Protein AF-A0A7X5VQR6-F1 (afdb_monomer)

Structure (mmCIF, N/CA/C/O backbone):
data_AF-A0A7X5VQR6-F1
#
_entry.id   AF-A0A7X5VQR6-F1
#
loop_
_atom_site.group_PDB
_atom_site.id
_atom_site.type_symbol
_atom_site.label_atom_id
_atom_site.label_alt_id
_atom_site.label_comp_id
_atom_site.label_asym_id
_atom_site.label_entity_id
_atom_site.label_seq_id
_atom_site.pdbx_PDB_ins_code
_atom_site.Cartn_x
_atom_site.Cartn_y
_atom_site.Cartn_z
_atom_site.occupancy
_atom_site.B_iso_or_equiv
_atom_site.auth_seq_id
_atom_site.auth_comp_id
_atom_site.auth_asym_id
_atom_site.auth_atom_id
_atom_site.pdbx_PDB_model_num
ATOM 1 N N . MET A 1 1 ? -54.496 -10.016 87.613 1.00 40.66 1 MET A N 1
ATOM 2 C CA . MET A 1 1 ? -53.591 -10.652 88.595 1.00 40.66 1 MET A CA 1
ATOM 3 C C . MET A 1 1 ? -52.260 -9.925 88.563 1.00 40.66 1 MET A C 1
ATOM 5 O O . MET A 1 1 ? -51.774 -9.583 87.497 1.00 40.66 1 MET A O 1
ATOM 9 N N . THR A 1 2 ? -51.786 -9.589 89.751 1.00 44.03 2 THR A N 1
ATOM 10 C CA . THR A 1 2 ? -50.712 -8.667 90.127 1.00 44.03 2 THR A CA 1
ATOM 11 C C . THR A 1 2 ? -49.336 -9.335 90.202 1.00 44.03 2 THR A C 1
ATOM 13 O O . THR A 1 2 ? -49.269 -10.513 90.545 1.00 44.03 2 THR A O 1
ATOM 16 N N . ARG A 1 3 ? -48.266 -8.545 89.976 1.00 37.41 3 ARG A N 1
ATOM 17 C CA . ARG A 1 3 ? -47.018 -8.400 90.787 1.00 37.41 3 ARG A CA 1
ATOM 18 C C . ARG A 1 3 ? -45.895 -7.751 89.942 1.00 37.41 3 ARG A C 1
ATOM 20 O O . ARG A 1 3 ? -45.501 -8.314 88.934 1.00 37.41 3 ARG A O 1
ATOM 27 N N . THR A 1 4 ? -45.568 -6.464 90.146 1.00 51.53 4 THR A N 1
ATOM 28 C CA . THR A 1 4 ? -44.492 -5.887 91.014 1.00 51.53 4 THR A CA 1
ATOM 29 C C . THR A 1 4 ? -43.074 -6.327 90.611 1.00 51.53 4 THR A C 1
ATOM 31 O O . THR A 1 4 ? -42.750 -7.495 90.772 1.00 51.53 4 THR A O 1
ATOM 34 N N . ASN A 1 5 ? -42.260 -5.481 89.960 1.00 51.94 5 ASN A N 1
ATOM 35 C CA . ASN A 1 5 ? -41.484 -4.332 90.490 1.00 51.94 5 ASN A CA 1
ATOM 36 C C . ASN A 1 5 ? -40.375 -4.747 91.467 1.00 51.94 5 ASN A C 1
ATOM 38 O O . ASN A 1 5 ? -40.752 -5.061 92.579 1.00 51.94 5 ASN A O 1
ATOM 42 N N . TRP A 1 6 ? -39.090 -4.671 91.075 1.00 44.94 6 TRP A N 1
ATOM 43 C CA . TRP A 1 6 ? -37.885 -4.372 91.893 1.00 44.94 6 TRP A CA 1
ATOM 44 C C . TRP A 1 6 ? -36.726 -4.076 90.904 1.00 44.94 6 TRP A C 1
ATOM 46 O O . TRP A 1 6 ? -36.347 -4.943 90.130 1.00 44.94 6 TRP A O 1
ATOM 56 N N . MET A 1 7 ? -36.364 -2.813 90.655 1.00 40.22 7 MET A N 1
ATOM 57 C CA . MET A 1 7 ? -35.379 -1.972 91.362 1.00 40.22 7 MET A CA 1
ATOM 58 C C . MET A 1 7 ? -33.907 -2.126 90.910 1.00 40.22 7 MET A C 1
ATOM 60 O O . MET A 1 7 ? -33.307 -3.180 91.062 1.00 40.22 7 MET A O 1
ATOM 64 N N . ARG A 1 8 ? -33.339 -0.954 90.567 1.00 45.00 8 ARG A N 1
ATOM 65 C CA . ARG A 1 8 ? -31.970 -0.453 90.831 1.00 45.00 8 ARG A CA 1
ATOM 66 C C . ARG A 1 8 ? -30.826 -0.693 89.828 1.00 45.00 8 ARG A C 1
ATOM 68 O O . ARG A 1 8 ? -30.176 -1.726 89.807 1.00 45.00 8 ARG A O 1
ATOM 75 N N . THR A 1 9 ? -30.562 0.390 89.085 1.00 54.41 9 THR A N 1
ATOM 76 C CA . THR A 1 9 ? -29.286 1.134 88.972 1.00 54.41 9 THR A CA 1
ATOM 77 C C . THR A 1 9 ? -27.975 0.397 89.239 1.00 54.41 9 THR A C 1
ATOM 79 O O . THR A 1 9 ? -27.714 0.046 90.381 1.00 54.41 9 THR A O 1
ATOM 82 N N . LEU A 1 10 ? -27.065 0.440 88.256 1.00 44.75 10 LEU A N 1
ATOM 83 C CA . LEU A 1 10 ? -25.672 0.851 88.471 1.00 44.75 10 LEU A CA 1
ATOM 84 C C . LEU A 1 10 ? -25.096 1.532 87.216 1.00 44.75 10 LEU A C 1
ATOM 86 O O . LEU A 1 10 ? -25.183 1.016 86.105 1.00 44.75 10 LEU A O 1
ATOM 90 N N . LEU A 1 11 ? -24.517 2.714 87.446 1.00 46.94 11 LEU A N 1
ATOM 91 C CA . LEU A 1 11 ? -23.591 3.413 86.560 1.00 46.94 11 LEU A CA 1
ATOM 92 C C . LEU A 1 11 ? -22.400 2.506 86.223 1.00 46.94 11 LEU A C 1
ATOM 94 O O . LEU A 1 11 ? -21.802 1.915 87.119 1.00 46.94 11 LEU A O 1
ATOM 98 N N . GLY A 1 12 ? -21.990 2.515 84.958 1.00 35.94 12 GLY A N 1
ATOM 99 C CA . GLY A 1 12 ? -20.705 1.993 84.510 1.00 35.94 12 GLY A CA 1
ATOM 100 C C . GLY A 1 12 ? -20.161 2.873 83.396 1.00 35.94 12 GLY A C 1
ATOM 101 O O . GLY A 1 12 ? -20.442 2.643 82.225 1.00 35.94 12 GLY A O 1
ATOM 102 N N . ALA A 1 13 ? -19.414 3.908 83.773 1.00 46.44 13 ALA A N 1
ATOM 103 C CA . ALA A 1 13 ? -18.545 4.629 82.859 1.00 46.44 13 ALA A CA 1
ATOM 104 C C . ALA A 1 13 ? -17.412 3.689 82.427 1.00 46.44 13 ALA A C 1
ATOM 106 O O . ALA A 1 13 ? -16.648 3.217 83.266 1.00 46.44 13 ALA A O 1
ATOM 107 N N . ALA A 1 14 ? -17.290 3.439 81.127 1.00 41.44 14 ALA A N 1
ATOM 108 C CA . ALA A 1 14 ? -16.096 2.854 80.540 1.00 41.44 14 ALA A CA 1
ATOM 109 C C . ALA A 1 14 ? -15.727 3.669 79.303 1.00 41.44 14 ALA A C 1
ATOM 111 O O .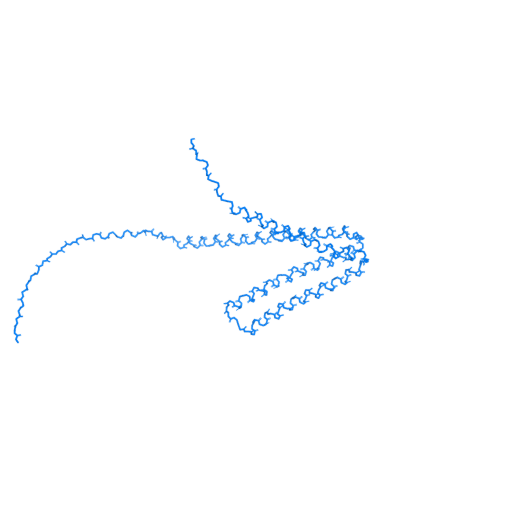 ALA A 1 14 ? -16.314 3.536 78.231 1.00 41.44 14 ALA A O 1
ATOM 112 N N . CYS A 1 15 ? -14.750 4.552 79.499 1.00 41.72 15 CYS A N 1
ATOM 113 C CA . CYS A 1 15 ? -13.954 5.137 78.440 1.00 41.72 15 CYS A CA 1
ATOM 114 C C . CYS A 1 15 ? -13.364 4.012 77.582 1.00 41.72 15 CYS A C 1
ATOM 116 O O . CYS A 1 15 ? -12.466 3.301 78.027 1.00 41.72 15 CYS A O 1
ATOM 118 N N . ALA A 1 16 ? -13.829 3.884 76.345 1.00 43.09 16 ALA A N 1
ATOM 119 C CA . ALA A 1 16 ? -13.087 3.210 75.293 1.00 43.09 16 ALA A CA 1
ATOM 120 C C . ALA A 1 16 ? -12.713 4.276 74.263 1.00 43.09 16 ALA A C 1
ATOM 122 O O . ALA A 1 16 ? -13.508 4.652 73.404 1.00 43.09 16 ALA A O 1
ATOM 123 N N . LEU A 1 17 ? -11.498 4.805 74.416 1.00 46.69 17 LEU A N 1
ATOM 124 C CA . LEU A 1 17 ? -10.802 5.594 73.408 1.00 46.69 17 LEU A CA 1
ATOM 125 C C . LEU A 1 17 ? -10.620 4.717 72.163 1.00 46.69 17 LEU A C 1
ATOM 127 O O . LEU A 1 17 ? -9.635 3.996 72.026 1.00 46.69 17 LEU A O 1
ATOM 131 N N . GLY A 1 18 ? -11.603 4.760 71.269 1.00 42.25 18 GLY A N 1
ATOM 132 C CA . GLY A 1 18 ? -11.469 4.255 69.915 1.00 42.25 18 GLY A CA 1
ATOM 133 C C . GLY A 1 18 ? -10.540 5.176 69.138 1.00 42.25 18 GLY A C 1
ATOM 134 O O . GLY A 1 18 ? -10.975 6.199 68.612 1.00 42.25 18 GLY A O 1
ATOM 135 N N . LEU A 1 19 ? -9.260 4.805 69.063 1.00 54.59 19 LEU A N 1
ATOM 136 C CA . LEU A 1 19 ? -8.391 5.249 67.983 1.00 54.59 19 LEU A CA 1
ATOM 137 C C . LEU A 1 19 ? -9.078 4.916 66.652 1.00 54.59 19 LEU A C 1
ATOM 139 O O . LEU A 1 19 ? -9.103 3.763 66.232 1.00 54.59 19 LEU A O 1
ATOM 143 N N . SER A 1 20 ? -9.571 5.933 65.957 1.00 45.16 20 SER A N 1
ATOM 144 C CA . SER A 1 20 ? -9.552 5.925 64.498 1.00 45.16 20 SER A CA 1
ATOM 145 C C . SER A 1 20 ? -8.542 6.978 64.066 1.00 45.16 20 SER A C 1
ATOM 147 O O . SER A 1 20 ? -8.868 8.117 63.751 1.00 45.16 20 SER A O 1
ATOM 149 N N . LEU A 1 21 ? -7.263 6.590 64.093 1.00 48.50 21 LEU A N 1
ATOM 150 C CA . LEU A 1 21 ? -6.286 7.204 63.204 1.00 48.50 21 LEU A CA 1
ATOM 151 C C . LEU A 1 21 ? -6.747 6.846 61.786 1.00 48.50 21 LEU A C 1
ATOM 153 O O . LEU A 1 21 ? -6.391 5.803 61.242 1.00 48.50 21 LEU A O 1
ATOM 157 N N . THR A 1 22 ? -7.604 7.676 61.199 1.00 57.97 22 THR A N 1
ATOM 158 C CA . THR A 1 22 ? -7.739 7.703 59.749 1.00 57.97 22 THR A CA 1
ATOM 159 C C . THR A 1 22 ? -6.357 8.051 59.210 1.00 57.97 22 THR A C 1
ATOM 161 O O . THR A 1 22 ? -5.835 9.109 59.582 1.00 57.97 22 THR A O 1
ATOM 164 N N . PRO A 1 23 ? -5.723 7.216 58.367 1.00 49.22 23 PRO A N 1
ATOM 165 C CA . PRO A 1 23 ? -4.605 7.717 57.597 1.00 49.22 23 PRO A CA 1
ATOM 166 C C . PRO A 1 23 ? -5.148 8.916 56.823 1.00 49.22 23 PRO A C 1
ATOM 168 O O . PRO A 1 23 ? -6.180 8.815 56.156 1.00 49.22 23 PRO A O 1
ATOM 171 N N . ALA A 1 24 ? -4.492 10.063 56.975 1.00 50.22 24 ALA A N 1
ATOM 172 C CA . ALA A 1 24 ? -4.663 11.200 56.096 1.00 50.22 24 ALA A CA 1
ATOM 173 C C . ALA A 1 24 ? -4.277 10.734 54.685 1.00 50.22 24 ALA A C 1
ATOM 175 O O . ALA A 1 24 ? -3.133 10.858 54.253 1.00 50.22 24 ALA A O 1
ATOM 176 N N . ILE A 1 25 ? -5.223 10.096 53.994 1.00 53.53 25 ILE A N 1
ATOM 177 C CA . ILE A 1 25 ? -5.154 9.822 52.569 1.00 53.53 25 ILE A CA 1
ATOM 178 C C . ILE A 1 25 ? -5.167 11.210 51.954 1.00 53.53 25 ILE A C 1
ATOM 180 O O . ILE A 1 25 ? -6.196 11.885 51.954 1.00 53.53 25 ILE A O 1
ATOM 184 N N . GLY A 1 26 ? -3.974 11.663 51.565 1.00 54.69 26 GLY A N 1
ATOM 185 C CA . GLY A 1 26 ? -3.714 13.018 51.121 1.00 54.69 26 GLY A CA 1
ATOM 186 C C . GLY A 1 26 ? -4.791 13.488 50.155 1.00 54.69 26 GLY A C 1
ATOM 187 O O . GLY A 1 26 ? -4.950 12.936 49.062 1.00 54.69 26 GLY A O 1
ATOM 188 N N . GLN A 1 27 ? -5.515 14.525 50.570 1.00 58.81 27 GLN A N 1
ATOM 189 C CA . GLN A 1 27 ? -6.221 15.423 49.673 1.00 58.81 27 GLN A CA 1
ATOM 190 C C . GLN A 1 27 ? -5.164 16.059 48.762 1.00 58.81 27 GLN A C 1
ATOM 192 O O . GLN A 1 27 ? -4.658 17.141 49.031 1.00 58.81 27 GLN A O 1
ATOM 197 N N . GLN A 1 28 ? -4.746 15.333 47.723 1.00 58.84 28 GLN A N 1
ATOM 198 C CA . GLN A 1 28 ? -4.051 15.943 46.601 1.00 58.84 28 GLN A CA 1
ATOM 199 C C . GLN A 1 28 ? -5.005 16.969 46.010 1.00 58.84 28 GLN A C 1
ATOM 201 O O . GLN A 1 28 ? -6.115 16.604 45.612 1.00 58.84 28 GLN A O 1
ATOM 206 N N . ASP A 1 29 ? -4.547 18.214 46.006 1.00 78.31 29 ASP A N 1
ATOM 207 C CA . ASP A 1 29 ? -5.202 19.372 45.419 1.00 78.31 29 ASP A CA 1
ATOM 208 C C . ASP A 1 29 ? -5.776 19.016 44.029 1.00 78.31 29 ASP A C 1
ATOM 210 O O . ASP A 1 29 ? -5.051 18.417 43.220 1.00 78.31 29 ASP A O 1
ATOM 214 N N . PRO A 1 30 ? -7.066 19.287 43.742 1.00 79.94 30 PRO A N 1
ATOM 215 C CA . PRO A 1 30 ? -7.651 19.050 42.423 1.00 79.94 30 PRO A CA 1
ATOM 216 C C . PRO A 1 30 ? -6.834 19.678 41.284 1.00 79.94 30 PRO A C 1
ATOM 218 O O . PRO A 1 30 ? -6.745 19.063 40.221 1.00 79.94 30 PRO A O 1
ATOM 221 N N . GLU A 1 31 ? -6.158 20.809 41.518 1.00 80.81 31 GLU A N 1
ATOM 222 C CA . GLU A 1 31 ? -5.269 21.426 40.524 1.00 80.81 31 GLU A CA 1
ATOM 223 C C . GLU A 1 31 ? -4.065 20.526 40.197 1.00 80.81 31 GLU A C 1
ATOM 225 O O . GLU A 1 31 ? -3.750 20.290 39.031 1.00 80.81 31 GLU A O 1
ATOM 230 N N . GLN A 1 32 ? -3.452 19.892 41.202 1.00 82.25 32 GLN A N 1
ATOM 231 C CA . GLN A 1 32 ? -2.328 18.969 40.990 1.00 82.25 32 GLN A CA 1
ATOM 232 C C . GLN A 1 32 ? -2.740 17.671 40.281 1.00 82.25 32 GLN A C 1
ATOM 234 O O . GLN A 1 32 ? -1.912 17.022 39.635 1.00 82.25 32 GLN A O 1
ATOM 239 N N . ARG A 1 33 ? -4.004 17.250 40.410 1.00 82.69 33 ARG A N 1
ATOM 240 C CA . ARG A 1 33 ? -4.532 16.085 39.679 1.00 82.69 33 ARG A CA 1
ATOM 241 C C . ARG A 1 33 ? -4.723 16.406 38.203 1.00 82.69 33 ARG A C 1
ATOM 243 O O . ARG A 1 33 ? -4.332 15.589 37.369 1.00 82.69 33 ARG A O 1
ATOM 250 N N . GLU A 1 34 ? -5.267 17.581 37.904 1.00 84.12 34 GLU A N 1
ATOM 251 C CA . GLU A 1 34 ? -5.474 18.043 36.534 1.00 84.12 34 GLU A CA 1
ATOM 252 C C . GLU A 1 34 ? -4.135 18.302 35.833 1.00 84.12 34 GLU A C 1
ATOM 254 O O . GLU A 1 34 ? -3.910 17.775 34.747 1.00 84.12 34 GLU A O 1
ATOM 259 N N . GLU A 1 35 ? -3.173 18.958 36.494 1.00 88.12 35 GLU A N 1
ATOM 260 C CA . GLU A 1 35 ? -1.819 19.126 35.947 1.00 88.12 35 GLU A CA 1
ATOM 261 C C . GLU A 1 35 ? -1.132 17.783 35.661 1.00 88.12 35 GLU A C 1
ATOM 263 O O . GLU A 1 35 ? -0.466 17.614 34.639 1.00 88.12 35 GLU A O 1
ATOM 268 N N . ARG A 1 36 ? -1.268 16.791 36.552 1.00 86.62 36 ARG A N 1
ATOM 269 C CA . ARG A 1 36 ? -0.701 15.452 36.315 1.00 86.62 36 ARG A CA 1
ATOM 270 C C . ARG A 1 36 ? -1.379 14.751 35.145 1.00 86.62 36 ARG A C 1
ATOM 272 O O . ARG A 1 36 ? -0.693 14.035 34.417 1.00 86.62 36 ARG A O 1
ATOM 279 N N . ARG A 1 37 ? -2.689 14.932 34.975 1.00 88.06 37 ARG A N 1
ATOM 280 C CA . ARG A 1 37 ? -3.444 14.390 33.845 1.00 88.06 37 ARG A CA 1
ATOM 281 C C . ARG A 1 37 ? -3.000 15.037 32.536 1.00 88.06 37 ARG A C 1
ATOM 283 O O . ARG A 1 37 ? -2.611 14.304 31.634 1.00 88.06 37 ARG A O 1
ATOM 290 N N . GLN A 1 38 ? -2.930 16.365 32.488 1.00 90.38 38 GLN A N 1
ATOM 291 C CA . GLN A 1 38 ? -2.440 17.122 31.333 1.00 90.38 38 GLN A CA 1
ATOM 292 C C . GLN A 1 38 ? -1.010 16.712 30.965 1.00 90.38 38 GLN A C 1
ATOM 294 O O . GLN A 1 38 ? -0.762 16.312 29.834 1.00 90.38 38 GLN A O 1
ATOM 299 N N . ARG A 1 39 ? -0.088 16.637 31.935 1.00 91.94 39 ARG A N 1
ATOM 300 C CA . ARG A 1 39 ? 1.288 16.161 31.688 1.00 91.94 39 ARG A CA 1
ATOM 301 C C . ARG A 1 39 ? 1.353 14.713 31.194 1.00 91.94 39 ARG A C 1
ATOM 303 O O . ARG A 1 39 ? 2.310 14.345 30.515 1.00 91.94 39 ARG A O 1
ATOM 310 N N . MET A 1 40 ? 0.417 13.848 31.591 1.00 86.25 40 MET A N 1
ATOM 311 C CA . MET A 1 40 ? 0.351 12.470 31.089 1.00 86.25 40 MET A CA 1
ATOM 312 C C . MET A 1 40 ? -0.217 12.415 29.668 1.00 86.25 40 MET A C 1
ATOM 314 O O . MET A 1 40 ? 0.311 11.664 28.849 1.00 86.25 40 MET A O 1
ATOM 318 N N . GLU A 1 41 ? -1.247 13.208 29.376 1.00 90.81 41 GLU A N 1
ATOM 319 C CA . GLU A 1 41 ? -1.845 13.340 28.044 1.00 90.81 41 GLU A CA 1
ATOM 320 C C . GLU A 1 41 ? -0.842 13.937 27.045 1.00 90.81 41 GLU A C 1
ATOM 322 O O . GLU A 1 41 ? -0.642 13.352 25.982 1.00 90.81 41 GLU A O 1
ATOM 327 N N . GLU A 1 42 ? -0.117 14.996 27.420 1.00 92.06 42 GLU A N 1
ATOM 328 C CA . GLU A 1 42 ? 0.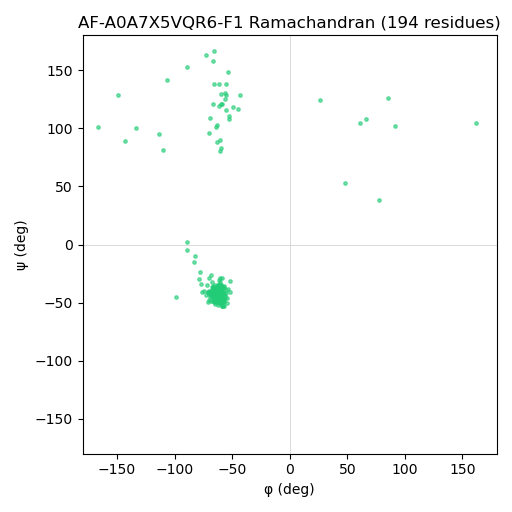974 15.589 26.631 1.00 92.06 42 GLU A CA 1
ATOM 329 C C . GLU A 1 42 ? 2.065 14.561 26.324 1.00 92.06 42 GLU A C 1
ATOM 331 O O . GLU A 1 42 ? 2.362 14.306 25.160 1.00 92.06 42 GLU A O 1
ATOM 336 N N . ARG A 1 43 ? 2.598 13.867 27.342 1.00 90.62 43 ARG A N 1
ATOM 337 C CA . ARG A 1 43 ? 3.611 12.814 27.131 1.00 90.62 43 ARG A CA 1
ATOM 338 C C . ARG A 1 43 ? 3.110 11.689 26.236 1.00 90.62 43 ARG A C 1
ATOM 340 O O . ARG A 1 43 ? 3.894 11.089 25.500 1.00 90.62 43 ARG A O 1
ATOM 347 N N . HIS A 1 44 ? 1.834 11.330 26.345 1.00 87.75 44 HIS A N 1
ATOM 348 C CA . HIS A 1 44 ? 1.248 10.300 25.500 1.00 87.75 44 HIS A CA 1
ATOM 349 C C . HIS A 1 44 ? 1.112 10.790 24.056 1.00 87.75 44 HIS A C 1
ATOM 351 O O . HIS A 1 44 ? 1.473 10.044 23.146 1.00 87.75 44 HIS A O 1
ATOM 357 N N . SER A 1 45 ? 0.678 12.036 23.852 1.00 88.94 45 SER A N 1
ATOM 358 C CA . SER A 1 45 ? 0.624 12.688 22.541 1.00 88.94 45 SER A CA 1
ATOM 359 C C . SER A 1 45 ? 2.012 12.755 21.898 1.00 88.94 45 SER A C 1
ATOM 361 O O . SER A 1 45 ? 2.210 12.201 20.819 1.00 88.94 45 SER A O 1
ATOM 363 N N . GLU A 1 46 ? 3.011 13.288 22.606 1.00 89.75 46 GLU A N 1
ATOM 364 C CA . GLU A 1 46 ? 4.409 13.348 22.152 1.00 89.75 46 GLU A CA 1
ATOM 365 C C . GLU A 1 46 ? 4.958 11.952 21.813 1.00 89.75 46 GLU A C 1
ATOM 367 O O . GLU A 1 46 ? 5.624 11.741 20.796 1.00 89.75 46 GLU A O 1
ATOM 372 N N . MET A 1 47 ? 4.658 10.946 22.643 1.00 84.62 47 MET A N 1
ATOM 373 C CA . MET A 1 47 ? 5.084 9.572 22.384 1.00 84.62 47 MET A CA 1
ATOM 374 C C . MET A 1 47 ? 4.410 8.986 21.138 1.00 84.62 47 MET A C 1
ATOM 376 O O . MET A 1 47 ? 5.046 8.212 20.412 1.00 84.62 47 MET A O 1
ATOM 380 N N . GLN A 1 48 ? 3.136 9.300 20.897 1.00 85.31 48 GLN A N 1
ATOM 381 C CA . GLN A 1 48 ? 2.417 8.868 19.701 1.00 85.31 48 GLN A CA 1
ATOM 382 C C . GLN A 1 48 ? 2.965 9.542 18.443 1.00 85.31 48 GLN A C 1
ATOM 384 O O . GLN A 1 48 ? 3.206 8.846 17.452 1.00 85.31 48 GLN A O 1
ATOM 389 N N . GLU A 1 49 ? 3.234 10.844 18.494 1.00 85.00 49 GLU A N 1
ATOM 390 C CA . GLU A 1 49 ? 3.844 11.595 17.396 1.00 85.00 49 GLU A CA 1
ATOM 391 C C . GLU A 1 49 ? 5.234 11.056 17.064 1.00 85.00 49 GLU A C 1
ATOM 393 O O . GLU A 1 49 ? 5.466 10.630 15.933 1.00 85.00 49 GLU A O 1
ATOM 398 N N . HIS A 1 50 ? 6.108 10.883 18.058 1.00 86.06 50 HIS A N 1
ATOM 399 C CA . HIS A 1 50 ? 7.443 10.310 17.844 1.00 86.06 50 HIS A CA 1
ATOM 400 C C . HIS A 1 50 ? 7.405 8.878 17.280 1.00 86.06 50 HIS A C 1
ATOM 402 O O . HIS A 1 50 ? 8.285 8.432 16.536 1.00 86.06 50 HIS A O 1
ATOM 408 N N . ARG A 1 51 ? 6.386 8.085 17.636 1.00 85.69 51 ARG A N 1
ATOM 409 C CA . ARG A 1 51 ? 6.174 6.758 17.025 1.00 85.69 51 ARG A CA 1
ATOM 410 C C . ARG A 1 51 ? 5.729 6.877 15.570 1.00 85.69 51 ARG A C 1
ATOM 412 O O . ARG A 1 51 ? 6.186 6.081 14.747 1.00 85.69 51 ARG A O 1
ATOM 419 N N . ARG A 1 52 ? 4.854 7.834 15.256 1.00 83.44 52 ARG A N 1
ATOM 420 C CA . ARG A 1 52 ? 4.378 8.103 13.896 1.00 83.44 52 ARG A CA 1
ATOM 421 C C . ARG A 1 52 ? 5.521 8.577 13.002 1.00 83.44 52 ARG A C 1
ATOM 423 O O . ARG A 1 52 ? 5.705 8.001 11.935 1.00 83.44 52 ARG A O 1
ATOM 430 N N . GLU A 1 53 ? 6.316 9.538 13.455 1.00 86.19 53 GLU A N 1
ATOM 431 C CA . GLU A 1 53 ? 7.474 10.067 12.726 1.00 86.19 53 GLU A CA 1
ATOM 432 C C . GLU A 1 53 ? 8.497 8.976 12.416 1.00 86.19 53 GLU A C 1
ATOM 434 O O . GLU A 1 53 ? 8.833 8.752 11.254 1.00 86.19 53 GLU A O 1
ATOM 439 N N . ARG A 1 54 ? 8.911 8.199 13.427 1.00 88.25 54 ARG A N 1
ATOM 440 C CA . ARG A 1 54 ? 9.847 7.083 13.212 1.00 88.25 54 ARG A CA 1
ATOM 441 C C . ARG A 1 54 ? 9.311 6.036 12.249 1.00 88.25 54 ARG A C 1
ATOM 443 O O . ARG A 1 54 ? 10.079 5.425 11.510 1.00 88.25 54 ARG A O 1
ATOM 450 N N . ARG A 1 55 ? 8.001 5.789 12.263 1.00 86.31 55 ARG A N 1
ATOM 451 C CA . ARG A 1 55 ? 7.381 4.864 11.316 1.00 86.31 55 ARG A CA 1
ATOM 452 C C . ARG A 1 55 ? 7.473 5.400 9.886 1.00 86.31 55 ARG A C 1
ATOM 454 O O . ARG A 1 55 ? 7.845 4.633 9.005 1.00 86.31 55 ARG A O 1
ATOM 461 N N . LEU A 1 56 ? 7.177 6.681 9.670 1.00 85.81 56 LEU A N 1
ATOM 462 C CA . LEU A 1 56 ? 7.280 7.319 8.353 1.00 85.81 56 LEU A CA 1
ATOM 463 C C . LEU A 1 56 ? 8.726 7.320 7.839 1.00 85.81 56 LEU A C 1
ATOM 465 O O . LEU A 1 56 ? 8.960 6.959 6.692 1.00 85.81 56 LEU A O 1
ATOM 469 N N . GLU A 1 57 ? 9.702 7.616 8.699 1.00 89.25 57 GLU A N 1
ATOM 470 C CA . GLU A 1 57 ? 11.131 7.561 8.353 1.00 89.25 57 GLU A CA 1
ATOM 471 C C . GLU A 1 57 ? 11.566 6.151 7.911 1.00 89.25 57 GLU A C 1
ATOM 473 O O . GLU A 1 57 ? 12.317 5.984 6.949 1.00 89.25 57 GLU A O 1
ATOM 478 N N . ILE A 1 58 ? 11.095 5.110 8.607 1.00 89.38 58 ILE A N 1
ATOM 479 C CA . ILE A 1 58 ? 11.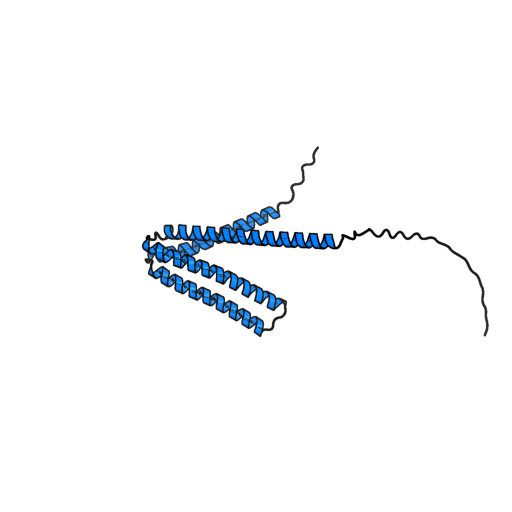378 3.718 8.233 1.00 89.38 58 ILE A CA 1
ATOM 480 C C . ILE A 1 58 ? 10.716 3.369 6.895 1.00 89.38 58 ILE A C 1
ATOM 482 O O . ILE A 1 58 ? 11.350 2.715 6.068 1.00 89.38 58 ILE A O 1
ATOM 486 N N . GLU A 1 59 ? 9.464 3.782 6.684 1.00 86.62 59 GLU A N 1
ATOM 487 C CA . GLU A 1 59 ? 8.738 3.555 5.429 1.00 86.62 59 GLU A CA 1
ATOM 488 C C . GLU A 1 59 ? 9.460 4.221 4.243 1.00 86.62 59 GLU A C 1
ATOM 490 O O . GLU A 1 59 ? 9.676 3.559 3.227 1.00 86.62 59 GLU A O 1
ATOM 495 N N . GLU A 1 60 ? 9.930 5.463 4.400 1.00 88.81 60 GLU A N 1
ATOM 496 C CA . GLU A 1 60 ? 10.686 6.186 3.368 1.00 88.81 60 GLU A CA 1
ATOM 497 C C . GLU A 1 60 ? 11.997 5.473 3.019 1.00 88.81 60 GLU A C 1
ATOM 499 O O . GLU A 1 60 ? 12.252 5.151 1.861 1.00 88.81 60 GLU A O 1
ATOM 504 N N . ARG A 1 61 ? 12.786 5.092 4.031 1.00 90.94 61 ARG A N 1
ATOM 505 C CA . ARG A 1 61 ? 14.037 4.343 3.817 1.00 90.94 61 ARG A CA 1
ATOM 506 C C . ARG A 1 61 ? 13.820 3.009 3.110 1.00 90.94 61 ARG A C 1
ATOM 508 O O . ARG A 1 61 ? 14.676 2.563 2.343 1.00 90.94 61 ARG A O 1
ATOM 515 N N . ILE A 1 62 ? 12.715 2.322 3.403 1.00 90.62 62 ILE A N 1
ATOM 516 C CA . ILE A 1 62 ? 12.364 1.075 2.714 1.00 90.62 62 ILE A CA 1
ATOM 517 C C . ILE A 1 62 ? 12.048 1.365 1.245 1.00 90.62 62 ILE A C 1
ATOM 519 O O . ILE A 1 62 ? 12.517 0.611 0.391 1.00 90.62 62 ILE A O 1
ATOM 523 N N . ARG A 1 63 ? 11.315 2.447 0.950 1.00 88.50 63 ARG A N 1
ATOM 524 C CA . ARG A 1 63 ? 10.991 2.863 -0.422 1.00 88.50 63 ARG A CA 1
ATOM 525 C C . ARG A 1 63 ? 12.249 3.212 -1.213 1.00 88.50 63 ARG A C 1
ATOM 527 O O . ARG A 1 63 ? 12.472 2.630 -2.270 1.00 88.50 63 ARG A O 1
ATOM 534 N N . GLU A 1 64 ? 13.105 4.080 -0.684 1.00 91.00 64 GLU A N 1
ATOM 535 C CA . GLU A 1 64 ? 14.371 4.466 -1.325 1.00 91.00 64 GLU A CA 1
ATOM 536 C C . GLU A 1 64 ? 15.223 3.235 -1.658 1.00 91.00 64 GLU A C 1
ATOM 538 O O . GLU A 1 64 ? 15.720 3.070 -2.777 1.00 91.00 64 GLU A O 1
ATOM 543 N N . ARG A 1 65 ? 15.335 2.313 -0.694 1.00 91.44 65 ARG A N 1
ATOM 544 C CA . ARG A 1 65 ? 16.056 1.055 -0.883 1.00 91.44 65 ARG A CA 1
ATOM 545 C C . ARG A 1 65 ? 15.407 0.176 -1.948 1.00 91.44 65 ARG A C 1
ATOM 547 O O . ARG A 1 65 ? 16.133 -0.417 -2.744 1.00 91.44 65 ARG A O 1
ATOM 554 N N . PHE A 1 66 ? 14.081 0.052 -1.945 1.00 91.62 66 PHE A N 1
ATOM 555 C CA . PHE A 1 66 ? 13.347 -0.728 -2.939 1.00 91.62 66 PHE A CA 1
A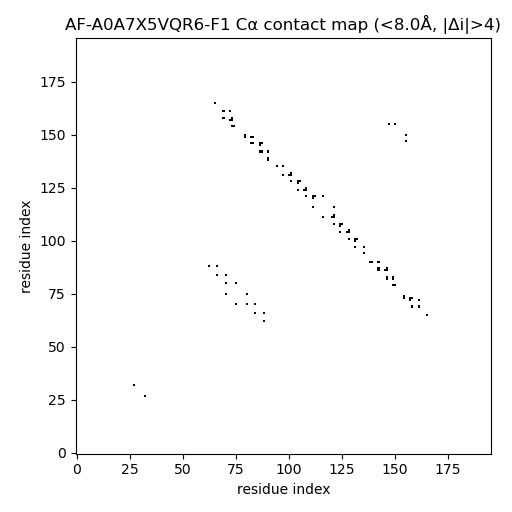TOM 556 C C . PHE A 1 66 ? 13.638 -0.213 -4.348 1.00 91.62 66 PHE A C 1
ATOM 558 O O . PHE A 1 66 ? 14.089 -0.987 -5.187 1.00 91.62 66 PHE A O 1
ATOM 565 N N . THR A 1 67 ? 13.467 1.090 -4.579 1.00 90.00 67 THR A N 1
ATOM 566 C CA . THR A 1 67 ? 13.690 1.738 -5.879 1.00 90.00 67 THR A CA 1
ATOM 567 C C . THR A 1 67 ? 15.135 1.576 -6.350 1.00 90.00 67 THR A C 1
ATOM 569 O O . THR A 1 67 ? 15.378 1.204 -7.500 1.00 90.00 67 THR A O 1
ATOM 572 N N . SER A 1 68 ? 16.103 1.783 -5.450 1.00 90.81 68 SER A N 1
ATOM 573 C CA . SER A 1 68 ? 17.528 1.606 -5.749 1.00 90.81 68 SER A CA 1
ATOM 574 C C . SER A 1 68 ? 17.854 0.166 -6.161 1.00 90.81 68 SER A C 1
ATOM 576 O O . SER A 1 68 ? 18.463 -0.052 -7.210 1.00 90.81 68 SER A O 1
ATOM 578 N N . MET A 1 69 ? 17.401 -0.822 -5.382 1.00 93.44 69 MET A N 1
ATOM 579 C CA . MET A 1 69 ? 17.655 -2.233 -5.679 1.00 93.44 69 MET A CA 1
ATOM 580 C C . MET A 1 69 ? 16.922 -2.692 -6.943 1.00 93.44 69 MET A C 1
ATOM 582 O O . MET A 1 69 ? 17.489 -3.436 -7.741 1.00 93.44 69 MET A O 1
ATOM 586 N N . LEU A 1 70 ? 15.690 -2.229 -7.160 1.00 93.38 70 LEU A N 1
ATOM 587 C CA . LEU A 1 70 ? 14.885 -2.595 -8.320 1.00 93.38 70 LEU A CA 1
ATOM 588 C C . LEU A 1 70 ? 15.603 -2.229 -9.623 1.00 93.38 70 LEU A C 1
ATOM 590 O O . LEU A 1 70 ? 15.730 -3.068 -10.516 1.00 93.38 70 LEU A O 1
ATOM 594 N N . ARG A 1 71 ? 16.128 -0.999 -9.711 1.00 94.56 71 ARG A N 1
ATOM 595 C CA . ARG A 1 71 ? 16.870 -0.533 -10.888 1.00 94.56 71 ARG A CA 1
ATOM 596 C C . ARG A 1 71 ? 18.076 -1.426 -11.187 1.00 94.56 71 ARG A C 1
ATOM 598 O O . ARG A 1 71 ? 18.261 -1.824 -12.338 1.00 94.56 71 ARG A O 1
ATOM 605 N N . SER A 1 72 ? 18.867 -1.768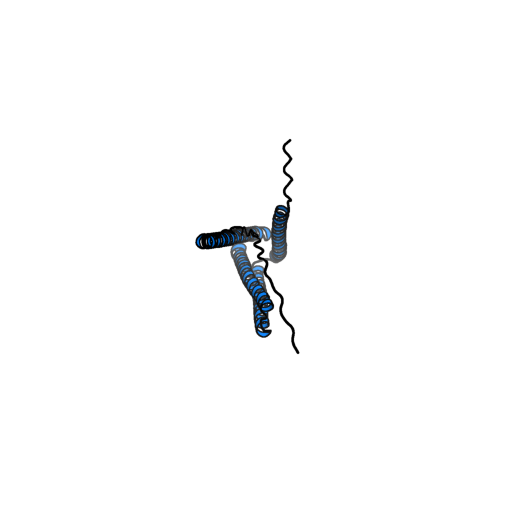 -10.167 1.00 94.44 72 SER A N 1
ATOM 606 C CA . SER A 1 72 ? 20.046 -2.625 -10.341 1.00 94.44 72 SER A CA 1
ATOM 607 C C . SER A 1 72 ? 19.692 -4.072 -10.693 1.00 94.44 72 SER A C 1
ATOM 609 O O . SER A 1 72 ? 20.303 -4.653 -11.586 1.00 94.44 72 SER A O 1
ATOM 611 N N . GLU A 1 73 ? 18.686 -4.656 -10.041 1.00 95.25 73 GLU A N 1
ATOM 612 C CA . GLU A 1 73 ? 18.335 -6.075 -10.197 1.00 95.25 73 GLU A CA 1
ATOM 613 C C . GLU A 1 73 ? 17.742 -6.378 -11.577 1.00 95.25 73 GLU A C 1
ATOM 615 O O . GLU A 1 73 ? 18.068 -7.385 -12.227 1.00 95.25 73 GLU A O 1
ATOM 620 N N . LEU A 1 74 ? 16.893 -5.470 -12.061 1.00 96.06 74 LEU A N 1
ATOM 621 C CA . LEU A 1 74 ? 16.274 -5.581 -13.378 1.00 96.06 74 LEU A CA 1
ATOM 622 C C . LEU A 1 74 ? 17.197 -5.083 -14.496 1.00 96.06 74 LEU A C 1
ATOM 624 O O . LEU A 1 74 ? 16.888 -5.327 -15.662 1.00 96.06 74 LEU A O 1
ATOM 628 N N . ALA A 1 75 ? 18.326 -4.445 -14.159 1.00 95.94 75 ALA A N 1
ATOM 629 C CA . ALA A 1 75 ? 19.212 -3.784 -15.113 1.00 95.94 75 ALA A CA 1
ATOM 630 C C . ALA A 1 75 ? 18.410 -2.892 -16.078 1.00 95.94 75 ALA A C 1
ATOM 632 O O . ALA A 1 75 ? 18.459 -3.075 -17.295 1.00 95.94 75 ALA A O 1
ATOM 633 N N . LEU A 1 76 ? 17.589 -2.001 -15.510 1.00 95.88 76 LEU A N 1
ATOM 634 C CA . LEU A 1 76 ? 16.759 -1.083 -16.290 1.00 95.88 76 LEU A CA 1
ATOM 635 C C . LEU A 1 76 ? 17.650 -0.099 -17.054 1.00 95.88 76 LEU A C 1
ATOM 637 O O . LEU A 1 76 ? 18.608 0.431 -16.483 1.00 95.88 76 LEU A O 1
ATOM 641 N N . SER A 1 77 ? 17.311 0.168 -18.317 1.00 96.56 77 SER A N 1
ATOM 642 C CA . SER A 1 77 ? 17.841 1.344 -19.014 1.00 96.56 77 SER A CA 1
ATOM 643 C C . SER A 1 77 ? 17.323 2.630 -18.362 1.00 96.56 77 SER A C 1
ATOM 645 O O . SER A 1 77 ? 16.376 2.590 -17.573 1.00 96.56 77 SER A O 1
ATOM 647 N N . ASP A 1 78 ? 17.926 3.773 -18.690 1.00 95.62 78 ASP A N 1
ATOM 648 C CA . ASP A 1 78 ? 17.447 5.070 -18.198 1.00 95.62 78 ASP A CA 1
ATOM 649 C C . ASP A 1 78 ? 15.992 5.328 -18.622 1.00 95.62 78 ASP A C 1
ATOM 651 O O . ASP A 1 78 ? 15.154 5.611 -17.772 1.00 95.62 78 ASP A O 1
ATOM 655 N N . GLU A 1 79 ? 15.661 5.080 -19.891 1.00 95.69 79 GLU A N 1
ATOM 656 C CA . GLU A 1 79 ? 14.299 5.205 -20.435 1.00 95.69 79 GLU A CA 1
ATOM 657 C C . GLU A 1 79 ? 13.291 4.278 -19.727 1.00 95.69 79 GLU A C 1
ATOM 659 O O . GLU A 1 79 ? 12.207 4.702 -19.321 1.00 95.69 79 GLU A O 1
ATOM 664 N N . GLN A 1 80 ? 13.662 3.012 -19.491 1.00 96.88 80 GLN A N 1
ATOM 665 C CA . GLN A 1 80 ? 12.816 2.093 -18.725 1.00 96.88 80 GLN A CA 1
ATOM 666 C C . GLN A 1 80 ? 12.653 2.565 -17.277 1.00 96.88 80 GLN A C 1
ATOM 668 O O . GLN A 1 80 ? 11.571 2.441 -16.709 1.00 96.88 80 GLN A O 1
ATOM 673 N N . ALA A 1 81 ? 13.713 3.083 -16.652 1.00 95.75 81 ALA A N 1
ATOM 674 C CA . ALA A 1 81 ? 13.672 3.553 -15.273 1.00 95.75 81 ALA A CA 1
ATOM 675 C C . ALA A 1 81 ? 12.769 4.785 -15.108 1.00 95.75 81 ALA A C 1
ATOM 677 O O . ALA A 1 81 ? 12.051 4.863 -14.109 1.00 95.75 81 ALA A O 1
ATOM 678 N N . GLU A 1 82 ? 12.757 5.694 -16.085 1.00 95.88 82 GLU A N 1
ATOM 679 C CA . GLU A 1 82 ? 11.873 6.868 -16.111 1.00 95.88 82 GLU A CA 1
ATOM 680 C C . GLU A 1 82 ? 10.386 6.490 -16.110 1.00 95.88 82 GLU A C 1
ATOM 682 O O . GLU A 1 82 ? 9.576 7.222 -15.549 1.00 95.88 82 GLU A O 1
ATOM 687 N N . THR A 1 83 ? 10.030 5.321 -16.652 1.00 96.00 83 THR A N 1
ATOM 688 C CA . THR A 1 83 ? 8.633 4.855 -16.706 1.00 96.00 83 THR A CA 1
ATOM 689 C C . THR A 1 83 ? 8.295 3.864 -15.587 1.00 96.00 83 THR A C 1
ATOM 691 O O . THR A 1 83 ? 7.267 3.978 -14.918 1.00 96.00 83 THR A O 1
ATOM 694 N N . VAL A 1 84 ? 9.163 2.883 -15.332 1.00 96.38 84 VAL A N 1
ATOM 695 C CA . VAL A 1 84 ? 8.895 1.772 -14.402 1.00 96.38 84 VAL A CA 1
ATOM 696 C C . VAL A 1 84 ? 8.974 2.208 -12.940 1.00 96.38 84 VAL A C 1
ATOM 698 O O . VAL A 1 84 ? 8.168 1.748 -12.128 1.00 96.38 84 VAL A O 1
ATOM 701 N N . LEU A 1 85 ? 9.938 3.062 -12.572 1.00 94.75 85 LEU A N 1
ATOM 702 C CA . LEU A 1 85 ? 10.123 3.447 -11.169 1.00 94.75 85 LEU A CA 1
ATOM 703 C C . LEU A 1 85 ? 8.949 4.284 -10.632 1.00 94.75 85 LEU A C 1
ATOM 705 O O . LEU A 1 85 ? 8.488 3.961 -9.534 1.00 94.75 85 LEU A O 1
ATOM 709 N N . PRO A 1 86 ? 8.403 5.274 -11.371 1.00 95.25 86 PRO A N 1
ATOM 710 C CA . PRO A 1 86 ? 7.194 5.977 -10.942 1.00 95.25 86 PRO A CA 1
ATOM 711 C C . PRO A 1 86 ? 5.991 5.046 -10.782 1.00 95.25 86 PRO A C 1
ATOM 713 O O . PRO A 1 86 ? 5.376 5.047 -9.723 1.00 95.25 86 PRO A O 1
ATOM 716 N N . LEU A 1 87 ? 5.723 4.161 -11.754 1.00 95.50 87 LEU A N 1
ATOM 717 C CA . LEU A 1 87 ? 4.606 3.205 -11.670 1.00 95.50 87 LEU A CA 1
ATOM 718 C C . LEU A 1 87 ? 4.696 2.297 -10.435 1.00 95.50 87 LEU A C 1
ATOM 720 O O . LEU A 1 87 ? 3.683 1.969 -9.815 1.00 95.50 87 LEU A O 1
ATOM 724 N N . MET A 1 88 ? 5.910 1.886 -10.070 1.00 94.12 88 MET A N 1
ATOM 725 C CA . MET A 1 88 ? 6.149 1.116 -8.852 1.00 94.12 88 MET A CA 1
ATOM 726 C C . MET A 1 88 ? 5.970 1.942 -7.582 1.00 94.12 88 MET A C 1
ATOM 728 O O . MET A 1 88 ? 5.412 1.438 -6.607 1.00 94.12 88 MET A O 1
ATOM 732 N N . SER A 1 89 ? 6.436 3.192 -7.584 1.00 92.06 89 SER A N 1
ATOM 733 C CA . SER A 1 89 ? 6.252 4.109 -6.458 1.00 92.06 89 SER A CA 1
ATOM 734 C C . SER A 1 89 ? 4.769 4.377 -6.208 1.00 92.06 89 SER A C 1
ATOM 736 O O . SER A 1 89 ? 4.308 4.212 -5.079 1.00 92.06 89 SER A O 1
ATOM 738 N N . ASP A 1 90 ? 4.014 4.686 -7.263 1.00 94.25 90 ASP A N 1
ATOM 739 C CA . ASP A 1 90 ? 2.571 4.929 -7.210 1.00 94.25 90 ASP A CA 1
ATOM 740 C C . ASP A 1 90 ? 1.824 3.705 -6.674 1.00 94.25 90 ASP A C 1
ATOM 742 O O . ASP A 1 90 ? 0.937 3.823 -5.825 1.00 94.25 90 ASP A O 1
ATOM 746 N N . LEU A 1 91 ? 2.215 2.503 -7.113 1.00 93.81 91 LEU A N 1
ATOM 747 C CA . LEU A 1 91 ? 1.624 1.268 -6.610 1.00 93.81 91 LEU A CA 1
ATOM 748 C C . LEU A 1 91 ? 1.916 1.052 -5.118 1.00 93.81 91 LEU A C 1
ATOM 750 O O . LEU A 1 91 ? 1.019 0.665 -4.370 1.00 93.81 91 LEU A O 1
ATOM 754 N N . GLU A 1 92 ? 3.148 1.274 -4.657 1.00 90.81 92 GLU A N 1
ATOM 755 C CA . GLU A 1 92 ? 3.474 1.134 -3.231 1.00 90.81 92 GLU A CA 1
ATOM 756 C C . GLU A 1 92 ? 2.790 2.208 -2.369 1.00 90.81 92 GLU A C 1
ATOM 758 O O . GLU A 1 92 ? 2.382 1.926 -1.237 1.00 90.81 92 GLU A O 1
ATOM 763 N N . ASP A 1 93 ? 2.594 3.410 -2.908 1.00 91.56 93 ASP A N 1
ATOM 764 C CA . ASP A 1 93 ? 1.830 4.474 -2.263 1.00 91.56 93 ASP A CA 1
ATOM 765 C C . ASP A 1 93 ? 0.353 4.114 -2.126 1.00 91.56 93 ASP A C 1
ATOM 767 O O . ASP A 1 93 ? -0.194 4.193 -1.021 1.00 91.56 93 ASP A O 1
ATOM 771 N N . PHE A 1 94 ? -0.255 3.607 -3.197 1.00 94.56 94 PHE A N 1
ATOM 772 C CA . PHE A 1 94 ? -1.621 3.097 -3.175 1.00 94.56 94 PHE A CA 1
ATOM 773 C C . PHE A 1 94 ? -1.784 1.945 -2.172 1.00 94.56 94 PHE A C 1
ATOM 775 O O . PHE A 1 94 ? -2.675 1.958 -1.325 1.00 94.56 94 PHE A O 1
ATOM 782 N N . LYS A 1 95 ? -0.860 0.975 -2.177 1.00 92.69 95 LYS A N 1
ATOM 783 C CA . LYS A 1 95 ? -0.858 -0.158 -1.232 1.00 92.69 95 LYS A CA 1
ATOM 784 C C . LYS A 1 95 ? -0.760 0.285 0.224 1.00 92.69 95 LYS A C 1
ATOM 786 O O . LYS A 1 95 ? -1.326 -0.365 1.109 1.00 92.69 95 LYS A O 1
ATOM 791 N N . ARG A 1 96 ? -0.020 1.361 0.504 1.00 89.44 96 ARG A N 1
ATOM 792 C CA . ARG A 1 96 ? 0.066 1.930 1.852 1.00 89.44 96 ARG A CA 1
ATOM 793 C C . ARG A 1 96 ? -1.263 2.540 2.275 1.00 89.44 96 ARG A C 1
ATOM 795 O O . ARG A 1 96 ? -1.646 2.326 3.425 1.00 89.44 96 ARG A O 1
ATOM 802 N N . GLU A 1 97 ? -1.932 3.272 1.391 1.00 93.12 97 GLU A N 1
ATOM 803 C CA . GLU A 1 97 ? -3.231 3.875 1.698 1.00 93.12 97 GLU A CA 1
ATOM 804 C C . GLU A 1 97 ? -4.293 2.800 1.934 1.00 93.12 97 GLU A C 1
ATOM 806 O O . GLU A 1 97 ? -4.860 2.736 3.024 1.00 93.12 97 GLU A O 1
ATOM 811 N N . ILE A 1 98 ? -4.402 1.827 1.027 1.00 95.25 98 ILE A N 1
ATOM 812 C CA . ILE A 1 98 ? -5.300 0.678 1.193 1.00 95.25 98 ILE A CA 1
ATOM 813 C C . ILE A 1 98 ? -5.035 -0.075 2.504 1.00 95.25 98 ILE A C 1
ATOM 815 O O . ILE A 1 98 ? -5.962 -0.478 3.203 1.00 95.25 98 ILE A O 1
ATOM 819 N N . ARG A 1 99 ? -3.771 -0.244 2.917 1.00 91.94 99 ARG A N 1
ATOM 820 C CA . ARG A 1 99 ? -3.466 -0.877 4.212 1.00 91.94 99 ARG A CA 1
ATOM 821 C C . ARG A 1 99 ? -4.022 -0.075 5.396 1.00 91.94 99 ARG A C 1
ATOM 823 O O . ARG A 1 99 ? -4.389 -0.679 6.407 1.00 91.94 99 ARG A O 1
ATOM 830 N N . ARG A 1 100 ? -4.047 1.260 5.321 1.00 91.56 100 ARG A N 1
ATOM 831 C CA . ARG A 1 100 ? -4.630 2.118 6.369 1.00 91.56 100 ARG A CA 1
ATOM 832 C C . ARG A 1 100 ? -6.144 1.976 6.394 1.00 91.56 100 ARG A C 1
ATOM 834 O O . ARG A 1 100 ? -6.681 1.740 7.476 1.00 91.56 100 ARG A O 1
ATOM 841 N N . GLU A 1 101 ? -6.785 2.049 5.233 1.00 95.12 101 GLU A N 1
ATOM 842 C CA . GLU A 1 101 ? -8.232 1.873 5.077 1.00 95.12 101 GLU A CA 1
ATOM 843 C C . GLU A 1 101 ? -8.673 0.500 5.587 1.00 95.12 101 GLU A C 1
ATOM 845 O O . GLU A 1 101 ? -9.509 0.409 6.482 1.00 95.12 101 GLU A O 1
ATOM 850 N N . ARG A 1 102 ? -7.996 -0.567 5.153 1.00 95.75 102 ARG A N 1
ATOM 851 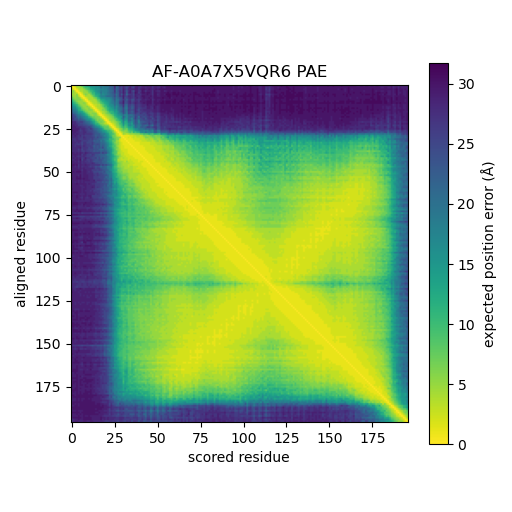C CA . ARG A 1 102 ? -8.240 -1.934 5.624 1.00 95.75 102 ARG A CA 1
ATOM 852 C C . ARG A 1 102 ? -8.104 -2.060 7.141 1.00 95.75 102 ARG A C 1
ATOM 854 O O . ARG A 1 102 ? -8.934 -2.685 7.791 1.00 95.75 102 ARG A O 1
ATOM 861 N N . HIS A 1 103 ? -7.068 -1.468 7.742 1.00 94.25 103 HIS A N 1
ATOM 862 C CA . HIS A 1 103 ? -6.936 -1.465 9.203 1.00 94.25 103 HIS A CA 1
ATOM 863 C C . HIS A 1 103 ? -8.055 -0.684 9.902 1.00 94.25 103 HIS A C 1
ATOM 865 O O . HIS A 1 103 ? -8.438 -1.051 11.012 1.00 94.25 103 HIS A O 1
ATOM 871 N N . ALA A 1 104 ? -8.551 0.403 9.308 1.00 93.38 104 ALA A N 1
ATOM 872 C CA . ALA A 1 104 ? -9.692 1.137 9.839 1.00 93.38 104 ALA A CA 1
ATOM 873 C C . ALA A 1 104 ? -10.976 0.296 9.761 1.00 93.38 104 ALA A C 1
ATOM 875 O O . ALA A 1 104 ? -11.614 0.121 10.796 1.00 93.38 104 ALA A O 1
ATOM 876 N N . ALA A 1 105 ? -11.265 -0.316 8.610 1.00 94.50 105 ALA A N 1
ATOM 877 C CA . ALA A 1 105 ? -12.420 -1.192 8.404 1.00 94.50 105 ALA A CA 1
ATOM 878 C C . ALA A 1 105 ? -12.420 -2.392 9.368 1.00 94.50 105 ALA A C 1
ATOM 880 O O . ALA A 1 105 ? -13.392 -2.633 10.077 1.00 94.50 105 ALA A O 1
ATOM 881 N N . VAL A 1 106 ? -11.283 -3.085 9.509 1.00 96.62 106 VAL A N 1
ATOM 882 C CA . VAL A 1 106 ? -11.148 -4.209 10.456 1.00 96.62 106 VAL A CA 1
ATOM 883 C C . VAL A 1 106 ? -11.357 -3.769 11.909 1.00 96.62 106 VAL A C 1
ATOM 885 O O . VAL A 1 106 ? -11.913 -4.520 12.712 1.00 96.62 106 VAL A O 1
ATOM 888 N N . ARG A 1 107 ? -10.908 -2.562 12.283 1.00 94.81 107 ARG A N 1
ATOM 889 C CA . ARG A 1 107 ? -11.179 -2.021 13.624 1.00 94.81 107 ARG A CA 1
ATOM 890 C C . ARG A 1 107 ? -12.659 -1.716 13.814 1.00 94.81 107 ARG A C 1
ATOM 892 O O . ARG A 1 107 ? -13.181 -2.086 14.856 1.00 94.81 107 ARG A O 1
ATOM 899 N N . ALA A 1 108 ? -13.310 -1.107 12.825 1.00 91.94 108 ALA A N 1
ATOM 900 C CA . ALA A 1 108 ? -14.740 -0.818 12.869 1.00 91.94 108 ALA A CA 1
ATOM 901 C C . ALA A 1 108 ? -15.565 -2.103 13.031 1.00 91.94 108 ALA A C 1
ATOM 903 O O . ALA A 1 108 ? -16.390 -2.172 13.934 1.00 91.94 108 ALA A O 1
ATOM 904 N N . LEU A 1 109 ? -15.252 -3.157 12.267 1.00 95.44 109 LEU A N 1
ATOM 905 C CA . LEU A 1 109 ? -15.870 -4.481 12.419 1.00 95.44 109 LEU A CA 1
ATOM 906 C C . LEU A 1 109 ? -15.694 -5.042 13.834 1.00 95.44 109 LEU A C 1
ATOM 908 O O . LEU A 1 109 ? -16.653 -5.492 14.455 1.00 95.44 109 LEU A O 1
ATOM 912 N N . ARG A 1 110 ? -14.471 -4.988 14.377 1.00 95.94 110 ARG A N 1
ATOM 913 C CA . ARG A 1 110 ? -14.203 -5.460 15.743 1.00 95.94 110 ARG A CA 1
ATOM 914 C C . ARG A 1 110 ? -15.006 -4.675 16.782 1.00 95.94 110 ARG A C 1
ATOM 916 O O . ARG A 1 110 ? -15.534 -5.292 17.701 1.00 95.94 110 ARG A O 1
ATOM 923 N N . THR A 1 111 ? -15.071 -3.353 16.651 1.00 94.75 111 THR A N 1
ATOM 924 C CA . THR A 1 111 ? -15.847 -2.489 17.547 1.00 94.75 111 THR A CA 1
ATOM 925 C C . THR A 1 111 ? -17.339 -2.791 17.434 1.00 94.75 111 THR A C 1
ATOM 927 O O . 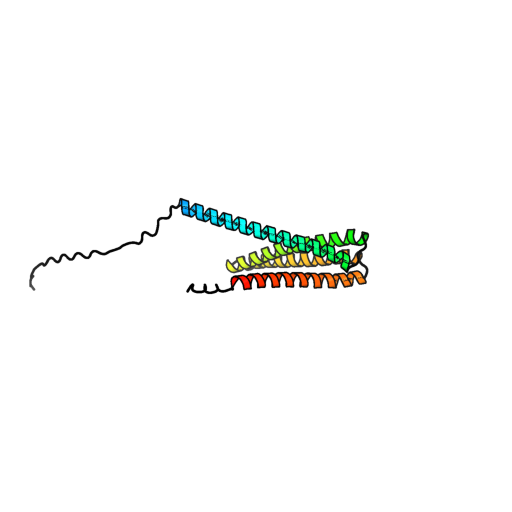THR A 1 111 ? -17.962 -3.056 18.454 1.00 94.75 111 THR A O 1
ATOM 930 N N . GLY A 1 112 ? -17.887 -2.879 16.218 1.00 94.81 112 GLY A N 1
ATOM 931 C CA . GLY A 1 112 ? -19.293 -3.222 15.994 1.00 94.81 112 GLY A CA 1
ATOM 932 C C . GLY A 1 112 ? -19.671 -4.568 16.611 1.00 94.81 112 GLY A C 1
ATOM 933 O O . GLY A 1 112 ? -20.671 -4.666 17.315 1.00 94.81 112 GLY A O 1
ATOM 934 N N . MET A 1 113 ? -18.821 -5.590 16.469 1.00 96.12 113 MET A N 1
ATOM 935 C CA . MET A 1 113 ? -19.037 -6.881 17.136 1.00 96.12 113 MET A CA 1
ATOM 936 C C . MET A 1 113 ? -19.032 -6.787 18.670 1.00 96.12 113 MET A C 1
ATOM 938 O O . MET A 1 113 ? -19.744 -7.537 19.332 1.00 96.12 113 MET A O 1
ATOM 942 N N . GLN A 1 114 ? -18.205 -5.913 19.249 1.00 96.19 114 GLN A N 1
ATOM 943 C CA . GLN A 1 114 ? -18.109 -5.731 20.702 1.00 96.19 114 GLN A CA 1
ATOM 944 C C . GLN A 1 114 ? -19.275 -4.916 21.268 1.00 96.19 114 GLN A C 1
ATOM 946 O O . GLN A 1 114 ? -19.709 -5.172 22.389 1.00 96.19 114 GLN A O 1
ATOM 951 N N . GLU A 1 115 ? -19.770 -3.948 20.500 1.00 95.94 115 GLU A N 1
ATOM 952 C CA . GLU A 1 115 ? -20.852 -3.039 20.885 1.00 95.94 115 GLU A CA 1
ATOM 953 C C . GLU A 1 115 ? -22.245 -3.585 20.533 1.00 95.94 115 GLU A C 1
ATOM 955 O O . GLU A 1 115 ? -23.249 -3.000 20.934 1.00 95.94 115 GLU A O 1
ATOM 960 N N . GLY A 1 116 ? -22.317 -4.734 19.852 1.00 96.06 116 GLY A N 1
ATOM 961 C CA . GLY A 1 116 ? -23.577 -5.387 19.497 1.00 96.06 116 GLY A CA 1
ATOM 962 C C . GLY A 1 116 ? -24.280 -4.735 18.309 1.00 96.06 116 GLY A C 1
ATOM 963 O O . GLY A 1 116 ? -25.505 -4.627 18.319 1.00 96.06 116 GLY A O 1
ATOM 964 N N . ALA A 1 117 ? -23.510 -4.290 17.312 1.00 96.12 117 ALA A N 1
ATOM 965 C CA . ALA A 1 117 ? -24.033 -3.819 16.035 1.00 96.12 117 ALA A CA 1
ATOM 966 C C . ALA A 1 117 ? -24.956 -4.867 15.395 1.00 96.12 117 ALA A C 1
ATOM 968 O O . ALA A 1 117 ? -24.774 -6.075 15.569 1.00 96.12 117 ALA A O 1
ATOM 969 N N . SER A 1 118 ? -25.948 -4.387 14.654 1.00 97.56 118 SER A N 1
ATOM 970 C CA . SER A 1 118 ? -26.878 -5.229 13.907 1.00 97.56 118 SER A CA 1
ATOM 971 C C . SER A 1 118 ? -26.183 -5.984 12.771 1.00 97.56 118 SER A C 1
ATOM 973 O O . SER A 1 118 ? -25.139 -5.563 12.268 1.00 97.56 118 SER A O 1
ATOM 975 N N . ASP A 1 119 ? -26.793 -7.084 12.325 1.00 97.12 119 ASP A N 1
ATOM 976 C CA . ASP A 1 119 ? -26.286 -7.865 11.191 1.00 97.12 119 ASP A CA 1
ATOM 977 C C . ASP A 1 119 ? -26.154 -7.006 9.920 1.00 97.12 119 ASP A C 1
ATOM 979 O O . ASP A 1 119 ? -25.179 -7.156 9.190 1.00 97.12 119 ASP A O 1
ATOM 983 N N . ASP A 1 120 ? -27.068 -6.055 9.695 1.00 97.12 120 ASP A N 1
ATOM 984 C CA . ASP A 1 120 ? -27.016 -5.131 8.554 1.00 97.12 120 ASP A CA 1
ATOM 985 C C . ASP A 1 120 ? -25.804 -4.180 8.631 1.00 97.12 120 ASP A C 1
ATOM 987 O O . ASP A 1 120 ? -25.127 -3.944 7.628 1.00 97.12 120 ASP A O 1
ATOM 991 N N . GLU A 1 121 ? -25.485 -3.655 9.819 1.00 94.75 121 GLU A N 1
ATOM 992 C CA . GLU A 1 121 ? -24.305 -2.800 10.036 1.00 94.75 121 GLU A CA 1
ATOM 993 C C . GLU A 1 121 ? -22.999 -3.584 9.865 1.00 94.75 121 GLU A C 1
ATOM 995 O O . GLU A 1 121 ? -22.035 -3.084 9.276 1.00 94.75 121 GLU A O 1
ATOM 1000 N N . LEU A 1 122 ? -22.963 -4.827 10.354 1.00 95.75 122 LEU A N 1
ATOM 1001 C CA . LEU A 1 122 ? -21.820 -5.718 10.171 1.00 95.75 122 LEU A CA 1
ATOM 1002 C C . LEU A 1 122 ? -21.649 -6.113 8.702 1.00 95.75 122 LEU A C 1
ATOM 1004 O O . LEU A 1 122 ? -20.519 -6.128 8.214 1.00 95.75 122 LEU A O 1
ATOM 1008 N N . GLN A 1 123 ? -22.746 -6.380 7.989 1.00 96.56 123 GLN A N 1
ATOM 1009 C CA . GLN A 1 123 ? -22.718 -6.695 6.565 1.00 96.56 123 GLN A CA 1
ATOM 1010 C C . GLN A 1 123 ? -22.191 -5.513 5.746 1.00 96.56 123 GLN A C 1
ATOM 1012 O O . GLN A 1 123 ? -21.295 -5.702 4.932 1.00 96.56 123 GLN A O 1
ATOM 1017 N N . ALA A 1 124 ? -22.650 -4.288 6.016 1.00 95.31 124 ALA A N 1
ATOM 1018 C CA . ALA A 1 124 ? -22.140 -3.097 5.335 1.00 95.31 124 ALA A CA 1
ATOM 1019 C C . ALA A 1 124 ? -20.624 -2.910 5.543 1.00 95.31 124 ALA A C 1
ATOM 1021 O O . ALA A 1 124 ? -19.890 -2.596 4.606 1.00 95.31 124 ALA A O 1
ATOM 1022 N N . ALA A 1 125 ? -20.130 -3.150 6.761 1.00 94.38 125 ALA A N 1
ATOM 1023 C CA . ALA A 1 125 ? -18.704 -3.059 7.060 1.00 94.38 125 ALA A CA 1
ATOM 1024 C C . ALA A 1 125 ? -17.872 -4.193 6.421 1.00 94.38 125 ALA A C 1
ATOM 1026 O O . ALA A 1 125 ? -16.692 -3.988 6.117 1.00 94.38 125 ALA A O 1
ATOM 1027 N N . LEU A 1 126 ? -18.464 -5.375 6.211 1.00 97.25 126 LEU A N 1
ATOM 1028 C CA . LEU A 1 126 ? -17.854 -6.459 5.433 1.00 97.25 126 LEU A CA 1
ATOM 1029 C C . LEU A 1 126 ? -17.783 -6.104 3.946 1.00 97.25 126 LEU A C 1
ATOM 1031 O O . LEU A 1 126 ? -16.717 -6.245 3.353 1.00 97.25 126 LEU A O 1
ATOM 1035 N N . ASP A 1 127 ? -18.863 -5.572 3.373 1.00 97.19 127 ASP A N 1
ATOM 1036 C CA . ASP A 1 127 ? -18.905 -5.158 1.967 1.00 97.19 127 ASP A CA 1
ATOM 1037 C C . ASP A 1 127 ? -17.848 -4.078 1.671 1.00 97.19 127 ASP A C 1
ATOM 1039 O O . ASP A 1 127 ? -17.170 -4.111 0.640 1.00 97.19 127 ASP A O 1
ATOM 1043 N N . ASP A 1 128 ? -17.644 -3.141 2.602 1.00 95.81 128 ASP A N 1
ATOM 1044 C CA . ASP A 1 128 ? -16.577 -2.143 2.505 1.00 95.81 128 ASP A CA 1
ATOM 1045 C C . ASP A 1 128 ? -15.178 -2.768 2.539 1.00 95.81 128 ASP A C 1
ATOM 1047 O O . ASP A 1 128 ? -14.292 -2.353 1.786 1.00 95.81 128 ASP A O 1
ATOM 1051 N N . LEU A 1 129 ? -14.961 -3.769 3.396 1.00 96.88 129 LEU A N 1
ATOM 1052 C CA . LEU A 1 129 ? -13.691 -4.488 3.457 1.00 96.88 129 LEU A CA 1
ATOM 1053 C C . LEU A 1 129 ? -13.416 -5.239 2.147 1.00 96.88 129 LEU A C 1
ATOM 1055 O O . LEU A 1 129 ? -12.306 -5.138 1.619 1.00 96.88 129 LEU A O 1
ATOM 1059 N N . ASP A 1 130 ? -14.417 -5.930 1.607 1.00 97.75 130 ASP A N 1
ATOM 1060 C CA . ASP A 1 130 ? -14.310 -6.660 0.342 1.00 97.75 130 ASP A CA 1
ATOM 1061 C C . ASP A 1 130 ? -14.004 -5.710 -0.823 1.00 97.75 130 ASP A C 1
ATOM 1063 O O . ASP A 1 130 ? -13.099 -5.972 -1.623 1.00 97.75 130 ASP A O 1
ATOM 1067 N N . ARG A 1 131 ? -14.670 -4.547 -0.871 1.00 97.88 131 ARG A N 1
ATOM 1068 C CA . ARG A 1 131 ? -14.395 -3.499 -1.864 1.00 97.88 131 ARG A CA 1
ATOM 1069 C C . ARG A 1 131 ? -12.949 -3.005 -1.794 1.00 97.88 131 ARG A C 1
ATOM 1071 O O . ARG A 1 131 ? -12.290 -2.904 -2.826 1.00 97.88 131 ARG A O 1
ATOM 1078 N N . ILE A 1 132 ? -12.430 -2.741 -0.593 1.00 97.31 132 ILE A N 1
ATOM 1079 C CA . ILE A 1 132 ? -11.032 -2.317 -0.392 1.00 97.31 132 ILE A CA 1
ATOM 1080 C C . ILE A 1 132 ? -10.054 -3.380 -0.930 1.00 97.31 132 ILE A C 1
ATOM 1082 O O . ILE A 1 132 ? -9.026 -3.052 -1.534 1.00 97.31 132 ILE A O 1
ATOM 1086 N N . GLU A 1 133 ? -10.351 -4.666 -0.725 1.00 96.31 133 GLU A N 1
ATOM 1087 C CA . GLU A 1 133 ? -9.519 -5.764 -1.228 1.00 96.31 133 GLU A CA 1
ATOM 1088 C C . GLU A 1 133 ? -9.617 -5.926 -2.756 1.00 96.31 133 GLU A C 1
ATOM 1090 O O . GLU A 1 133 ? -8.615 -6.227 -3.418 1.00 96.31 133 GLU A O 1
ATOM 1095 N N . ASP A 1 134 ? -10.783 -5.676 -3.347 1.00 97.94 134 ASP A N 1
ATOM 1096 C CA . ASP A 1 134 ? -10.971 -5.636 -4.799 1.00 97.94 134 ASP A CA 1
ATOM 1097 C C . ASP A 1 134 ? -10.233 -4.479 -5.468 1.00 97.94 134 ASP A C 1
ATOM 1099 O O . ASP A 1 134 ? -9.538 -4.695 -6.473 1.00 97.94 134 ASP A O 1
ATOM 1103 N N . ASP A 1 135 ? -10.306 -3.286 -4.883 1.00 96.75 135 ASP A N 1
ATOM 1104 C CA . ASP A 1 135 ? -9.598 -2.097 -5.355 1.00 96.75 135 ASP A CA 1
ATOM 1105 C C . ASP A 1 135 ? -8.083 -2.349 -5.382 1.00 96.75 135 ASP A C 1
ATOM 1107 O O . ASP A 1 135 ? -7.413 -2.078 -6.387 1.00 96.75 135 ASP A O 1
ATOM 1111 N N . LEU A 1 136 ? -7.545 -2.990 -4.336 1.00 95.50 136 LEU A N 1
ATOM 1112 C CA . LEU A 1 136 ? -6.147 -3.423 -4.293 1.00 95.50 136 LEU A CA 1
ATOM 1113 C C . LEU A 1 136 ? -5.789 -4.375 -5.431 1.00 95.50 136 LEU A C 1
ATOM 1115 O O . LEU A 1 136 ? -4.820 -4.145 -6.160 1.00 95.50 136 LEU A O 1
ATOM 1119 N N . ARG A 1 137 ? -6.569 -5.447 -5.596 1.00 96.44 137 ARG A N 1
ATOM 1120 C CA . ARG A 1 137 ? -6.319 -6.458 -6.633 1.00 96.44 137 ARG A CA 1
ATOM 1121 C C . ARG A 1 137 ? -6.419 -5.868 -8.034 1.00 96.44 137 ARG A C 1
ATOM 1123 O O . ARG A 1 137 ? -5.714 -6.312 -8.942 1.00 96.44 137 ARG A O 1
ATOM 1130 N N . SER A 1 138 ? -7.325 -4.920 -8.246 1.00 97.06 138 SER A N 1
ATOM 1131 C CA . SER A 1 138 ? -7.492 -4.222 -9.520 1.00 97.06 138 SER A CA 1
ATOM 1132 C C . SER A 1 138 ? -6.292 -3.319 -9.821 1.00 97.06 138 SER A C 1
ATOM 1134 O O . SER A 1 138 ? -5.686 -3.431 -10.892 1.00 97.06 138 SER A O 1
ATOM 1136 N N . ALA A 1 139 ? -5.879 -2.500 -8.850 1.00 95.12 139 ALA A N 1
ATOM 1137 C CA . ALA A 1 139 ? -4.738 -1.601 -8.987 1.00 95.12 139 ALA A CA 1
ATOM 1138 C C . ALA A 1 139 ? -3.421 -2.358 -9.210 1.00 95.12 139 ALA A C 1
ATOM 1140 O O . ALA A 1 139 ? -2.670 -2.014 -10.125 1.00 95.12 139 ALA A O 1
ATOM 1141 N N . GLU A 1 140 ? -3.163 -3.430 -8.448 1.00 95.19 140 GLU A N 1
ATOM 1142 C CA . GLU A 1 140 ? -1.970 -4.268 -8.629 1.00 95.19 140 GLU A CA 1
ATOM 1143 C C . GLU A 1 140 ? -1.923 -4.876 -10.035 1.00 95.19 140 GLU A C 1
ATOM 1145 O O . GLU A 1 140 ? -0.891 -4.801 -10.704 1.00 95.19 140 GLU A O 1
ATOM 1150 N N . ARG A 1 141 ? -3.041 -5.427 -10.527 1.00 96.50 141 ARG A N 1
ATOM 1151 C CA . ARG A 1 141 ? -3.112 -5.979 -11.890 1.00 96.50 141 ARG A CA 1
ATOM 1152 C C . ARG A 1 141 ? -2.861 -4.908 -12.948 1.00 96.50 141 ARG A C 1
ATOM 1154 O O . ARG A 1 141 ? -2.055 -5.130 -13.848 1.00 96.50 141 ARG A O 1
ATOM 1161 N N . SER A 1 142 ? -3.517 -3.756 -12.830 1.00 96.88 142 SER A N 1
ATOM 1162 C CA . SER A 1 142 ? -3.381 -2.646 -13.778 1.00 96.88 142 SER A CA 1
ATOM 1163 C C . SER A 1 142 ? -1.944 -2.119 -13.836 1.00 96.88 142 SER A C 1
ATOM 1165 O O . SER A 1 142 ? -1.372 -1.982 -14.919 1.00 96.88 142 SER A O 1
ATOM 1167 N N . ALA A 1 143 ? -1.319 -1.900 -12.676 1.00 95.56 143 ALA A N 1
ATOM 1168 C CA . ALA A 1 143 ? 0.070 -1.464 -12.590 1.00 95.56 143 ALA A CA 1
ATOM 1169 C C . ALA A 1 143 ? 1.034 -2.509 -13.173 1.00 95.56 143 ALA A C 1
ATOM 1171 O O . ALA A 1 143 ? 1.906 -2.156 -13.966 1.00 95.56 143 ALA A O 1
ATOM 1172 N N . MET A 1 144 ? 0.854 -3.795 -12.848 1.00 95.50 144 MET A N 1
ATOM 1173 C CA . MET A 1 144 ? 1.714 -4.860 -13.375 1.00 95.50 144 MET A CA 1
ATOM 1174 C C . MET A 1 144 ? 1.614 -5.002 -14.894 1.00 95.50 144 MET A C 1
ATOM 1176 O O . MET A 1 144 ? 2.636 -5.227 -15.529 1.00 95.50 144 MET A O 1
ATOM 1180 N N . VAL A 1 145 ? 0.430 -4.832 -15.491 1.00 97.50 145 VAL A N 1
ATOM 1181 C CA . VAL A 1 145 ? 0.276 -4.851 -16.957 1.00 97.50 145 VAL A CA 1
ATOM 1182 C C . VAL A 1 145 ? 1.069 -3.716 -17.606 1.00 97.50 145 VAL A C 1
ATOM 1184 O O . VAL A 1 145 ? 1.783 -3.958 -18.578 1.00 97.50 145 VAL A O 1
ATOM 1187 N N . LYS A 1 146 ? 0.988 -2.498 -17.053 1.00 97.44 146 LYS A N 1
ATOM 1188 C CA . LYS A 1 146 ? 1.751 -1.341 -17.550 1.00 97.44 146 LYS A CA 1
AT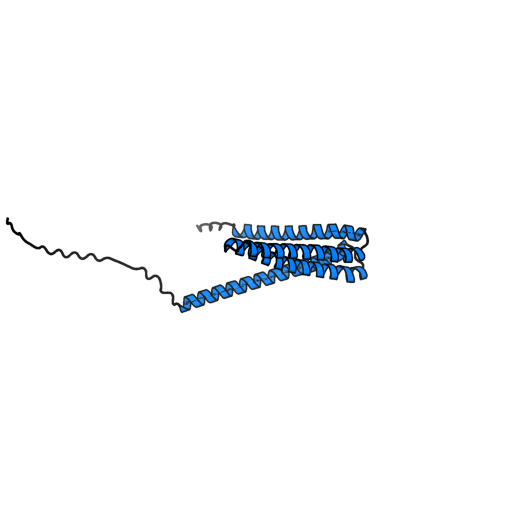OM 1189 C C . LYS A 1 146 ? 3.256 -1.574 -17.432 1.00 97.44 146 LYS A C 1
ATOM 1191 O O . LYS A 1 146 ? 3.974 -1.434 -18.412 1.00 97.44 146 LYS A O 1
ATOM 1196 N N . ILE A 1 147 ? 3.717 -2.001 -16.256 1.00 97.00 147 ILE A N 1
ATOM 1197 C CA . ILE A 1 147 ? 5.136 -2.278 -16.000 1.00 97.00 147 ILE A CA 1
ATOM 1198 C C . ILE A 1 147 ? 5.651 -3.394 -16.908 1.00 97.00 147 ILE A C 1
ATOM 1200 O O . ILE A 1 147 ? 6.720 -3.264 -17.493 1.00 97.00 147 ILE A O 1
ATOM 1204 N N . ASP A 1 148 ? 4.907 -4.490 -17.053 1.00 97.19 148 ASP A N 1
ATOM 1205 C CA . ASP A 1 148 ? 5.319 -5.586 -17.923 1.00 97.19 148 ASP A CA 1
ATOM 1206 C C . ASP A 1 148 ? 5.435 -5.116 -19.382 1.00 97.19 148 ASP A C 1
ATOM 1208 O O . ASP A 1 148 ? 6.331 -5.584 -20.083 1.00 97.19 148 ASP A O 1
ATOM 1212 N N . GLY A 1 149 ? 4.597 -4.173 -19.828 1.00 97.44 149 GLY A N 1
ATOM 1213 C CA . GLY A 1 149 ? 4.692 -3.541 -21.149 1.00 97.44 149 GLY A CA 1
ATOM 1214 C C . GLY A 1 149 ? 6.072 -2.947 -21.449 1.00 97.44 149 GLY A C 1
ATOM 1215 O O . GLY A 1 149 ? 6.584 -3.145 -22.548 1.00 97.44 149 GLY A O 1
ATOM 1216 N N . GLU A 1 150 ? 6.712 -2.345 -20.446 1.00 97.69 150 GLU A N 1
ATOM 1217 C CA . GLU A 1 150 ? 8.033 -1.705 -20.557 1.00 97.69 150 GLU A CA 1
ATOM 1218 C C . GLU A 1 150 ? 9.210 -2.681 -20.424 1.00 97.69 150 GLU A C 1
ATOM 1220 O O . GLU A 1 150 ? 10.359 -2.355 -20.730 1.00 97.69 150 GLU A O 1
ATOM 1225 N N . LEU A 1 151 ? 8.955 -3.893 -19.930 1.00 97.94 151 LEU A N 1
ATOM 1226 C CA . LEU A 1 151 ? 9.989 -4.862 -19.585 1.00 97.94 151 LEU A CA 1
ATOM 1227 C C . LEU A 1 151 ? 10.049 -6.006 -20.591 1.00 97.94 151 LEU A C 1
ATOM 1229 O O . LEU A 1 151 ? 9.030 -6.564 -21.003 1.00 97.94 151 LEU A O 1
ATOM 1233 N N . ASN A 1 152 ? 11.262 -6.466 -20.900 1.00 97.94 152 ASN A N 1
ATOM 1234 C CA . ASN A 1 152 ? 11.421 -7.728 -21.618 1.00 97.94 152 ASN A CA 1
ATOM 1235 C C . ASN A 1 152 ? 11.111 -8.931 -20.707 1.00 97.94 152 ASN A C 1
ATOM 1237 O O . ASN A 1 152 ? 11.136 -8.843 -19.479 1.00 97.94 152 ASN A O 1
ATOM 1241 N N . THR A 1 153 ? 10.877 -10.100 -21.303 1.00 97.94 153 THR A N 1
ATOM 1242 C CA . THR A 1 153 ? 10.507 -11.329 -20.582 1.00 97.94 153 THR A CA 1
ATOM 1243 C C . THR A 1 153 ? 11.457 -11.679 -19.431 1.00 97.94 153 THR A C 1
ATOM 1245 O O . THR A 1 153 ? 11.006 -12.063 -18.353 1.00 97.94 153 THR A O 1
ATOM 1248 N N . ARG A 1 154 ? 12.775 -11.519 -19.614 1.00 97.56 154 ARG A N 1
ATOM 1249 C CA . ARG A 1 154 ? 13.759 -11.822 -18.563 1.00 97.56 154 ARG A CA 1
ATOM 1250 C C . ARG A 1 154 ? 13.639 -10.843 -17.394 1.00 97.56 154 ARG A C 1
ATOM 1252 O O . ARG A 1 154 ? 13.708 -11.268 -16.242 1.00 97.56 154 ARG A O 1
ATOM 1259 N N . GLN A 1 155 ? 13.432 -9.559 -17.679 1.00 98.00 155 GLN A N 1
ATOM 1260 C CA . GLN A 1 155 ? 13.195 -8.532 -16.663 1.00 98.00 155 GLN A CA 1
ATOM 1261 C C . GLN A 1 155 ? 11.876 -8.764 -15.916 1.00 98.00 155 GLN A C 1
ATOM 1263 O O . GLN A 1 155 ? 11.863 -8.670 -14.693 1.00 98.00 155 GLN A O 1
ATOM 1268 N N . ARG A 1 156 ? 10.798 -9.162 -16.607 1.00 97.88 156 ARG A N 1
ATOM 1269 C CA . ARG A 1 156 ? 9.510 -9.514 -15.972 1.00 97.88 156 ARG A CA 1
ATOM 1270 C C . ARG A 1 156 ? 9.658 -10.662 -14.977 1.00 97.88 156 ARG A C 1
ATOM 1272 O O . ARG A 1 156 ? 9.169 -10.578 -13.854 1.00 97.88 156 ARG A O 1
ATOM 1279 N N . VAL A 1 157 ? 10.376 -11.721 -15.354 1.00 97.44 157 VAL A N 1
ATOM 1280 C CA . VAL A 1 157 ? 10.649 -12.852 -14.451 1.00 97.44 157 VAL A CA 1
ATOM 1281 C C . VAL A 1 157 ? 11.450 -12.389 -13.234 1.00 97.44 157 VAL A C 1
ATOM 1283 O O . VAL A 1 157 ? 11.045 -12.649 -12.102 1.00 97.44 157 VAL A O 1
ATOM 1286 N N . LYS A 1 158 ? 12.546 -11.647 -13.452 1.00 97.38 158 LYS A N 1
ATOM 1287 C CA . LYS A 1 158 ? 13.351 -11.067 -12.365 1.00 97.38 158 LYS A CA 1
ATOM 1288 C C . LYS A 1 158 ? 12.515 -10.207 -11.427 1.00 97.38 158 LYS A C 1
ATOM 1290 O O . LYS A 1 158 ? 12.667 -10.318 -10.217 1.00 97.38 158 LYS A O 1
ATOM 1295 N N . LEU A 1 159 ? 11.608 -9.403 -11.974 1.00 96.31 159 LEU A N 1
ATOM 1296 C CA . LEU A 1 159 ? 10.729 -8.552 -11.192 1.00 96.31 159 LEU A CA 1
ATOM 1297 C C . LEU A 1 159 ? 9.863 -9.362 -10.220 1.00 96.31 159 LEU A C 1
ATOM 1299 O O . LEU A 1 159 ? 9.765 -9.002 -9.047 1.00 96.31 159 LEU A O 1
ATOM 1303 N N . ARG A 1 160 ? 9.256 -10.466 -10.676 1.00 95.81 160 ARG A N 1
ATOM 1304 C CA . ARG A 1 160 ? 8.414 -11.311 -9.812 1.00 95.81 160 ARG A CA 1
ATOM 1305 C C . ARG A 1 160 ? 9.206 -11.906 -8.647 1.00 95.81 160 ARG A C 1
ATOM 1307 O O . ARG A 1 160 ? 8.729 -11.867 -7.515 1.00 95.81 160 ARG A O 1
ATOM 1314 N N . PHE A 1 161 ? 10.425 -12.383 -8.906 1.00 95.88 161 PHE A N 1
ATOM 1315 C CA . PHE A 1 161 ? 11.319 -12.858 -7.847 1.00 95.88 161 PHE A CA 1
ATOM 1316 C C . PHE A 1 161 ? 11.748 -11.729 -6.911 1.00 95.88 161 PHE A C 1
ATOM 1318 O O . PHE A 1 161 ? 11.647 -11.874 -5.696 1.00 95.88 161 PHE A O 1
ATOM 1325 N N . PHE A 1 162 ? 12.164 -10.588 -7.460 1.00 95.44 162 PHE A N 1
ATOM 1326 C CA . PHE A 1 162 ? 12.621 -9.445 -6.679 1.00 95.44 162 PHE A CA 1
ATOM 1327 C C . PHE A 1 162 ? 11.550 -8.952 -5.703 1.00 95.44 162 PHE A C 1
ATOM 1329 O O . PHE A 1 162 ? 11.830 -8.809 -4.517 1.00 95.44 162 PHE A O 1
ATOM 1336 N N . VAL A 1 163 ? 10.314 -8.741 -6.167 1.00 92.56 163 VAL A N 1
ATOM 1337 C CA . VAL A 1 163 ? 9.215 -8.276 -5.304 1.00 92.56 163 VAL A CA 1
ATOM 1338 C C . VAL A 1 163 ? 8.940 -9.277 -4.180 1.00 92.56 163 VAL A C 1
ATOM 1340 O O . VAL A 1 163 ? 8.736 -8.872 -3.034 1.00 92.56 163 VAL A O 1
ATOM 1343 N N . HIS A 1 164 ? 8.963 -10.577 -4.483 1.00 92.50 164 HIS A N 1
ATOM 1344 C CA . HIS A 1 164 ? 8.753 -11.626 -3.488 1.00 92.50 164 HIS A CA 1
ATOM 1345 C C . HIS A 1 164 ? 9.867 -11.653 -2.428 1.00 92.50 164 HIS A C 1
ATOM 1347 O O . HIS A 1 164 ? 9.590 -11.589 -1.227 1.00 92.50 164 HIS A O 1
ATOM 1353 N N . GLU A 1 165 ? 11.125 -11.688 -2.867 1.00 93.56 165 GLU A N 1
ATOM 1354 C CA . GLU A 1 165 ? 12.292 -11.751 -1.986 1.00 93.56 165 GLU A CA 1
ATOM 1355 C C . GLU A 1 165 ? 12.470 -10.469 -1.171 1.00 93.56 165 GLU A C 1
ATOM 1357 O O . GLU A 1 165 ? 12.760 -10.521 0.027 1.00 93.56 165 GLU A O 1
ATOM 1362 N N . PHE A 1 166 ? 12.230 -9.305 -1.778 1.00 92.06 166 PHE A N 1
ATOM 1363 C CA . PHE A 1 166 ? 12.312 -8.031 -1.077 1.00 92.06 166 PHE A CA 1
ATOM 1364 C C . PHE A 1 166 ? 11.305 -7.973 0.074 1.00 92.06 166 PHE A C 1
ATOM 1366 O O . PHE A 1 166 ? 11.703 -7.681 1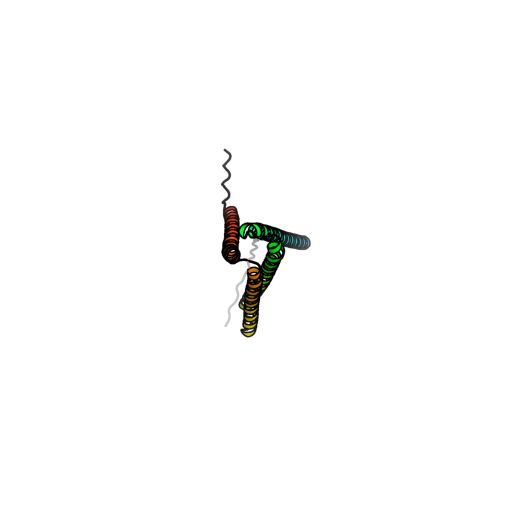.205 1.00 92.06 166 PHE A O 1
ATOM 1373 N N . ARG A 1 167 ? 10.032 -8.326 -0.172 1.00 88.50 167 ARG A N 1
ATOM 1374 C CA . ARG A 1 167 ? 8.985 -8.361 0.868 1.00 88.50 167 ARG A CA 1
ATOM 1375 C C . ARG A 1 167 ? 9.375 -9.281 2.024 1.00 88.50 167 ARG A C 1
ATOM 1377 O O . ARG A 1 167 ? 9.409 -8.826 3.167 1.00 88.50 167 ARG A O 1
ATOM 1384 N N . ARG A 1 168 ? 9.798 -10.515 1.728 1.00 91.50 168 ARG A N 1
ATOM 1385 C CA . ARG A 1 168 ? 10.290 -11.465 2.743 1.00 91.50 168 ARG A CA 1
ATOM 1386 C C . ARG A 1 168 ? 11.479 -10.922 3.532 1.00 91.50 168 ARG A C 1
ATOM 1388 O O . ARG A 1 168 ? 11.562 -11.106 4.746 1.00 91.50 168 ARG A O 1
ATOM 1395 N N . SER A 1 169 ? 12.404 -10.235 2.861 1.00 91.75 169 SER A N 1
ATOM 1396 C CA . SER A 1 169 ? 13.581 -9.658 3.513 1.00 91.75 169 SER A CA 1
ATOM 1397 C C . SER A 1 169 ? 13.218 -8.545 4.502 1.00 91.75 169 SER A C 1
ATOM 1399 O O . SER A 1 169 ? 13.840 -8.446 5.563 1.00 91.75 169 SER A O 1
ATOM 1401 N N . ILE A 1 170 ? 12.208 -7.730 4.177 1.00 89.69 170 ILE A N 1
ATOM 1402 C CA . ILE A 1 170 ? 11.700 -6.674 5.053 1.00 89.69 170 ILE A CA 1
ATOM 1403 C C . ILE A 1 170 ? 10.947 -7.284 6.232 1.00 89.69 170 ILE A C 1
ATOM 1405 O O . ILE A 1 170 ? 11.258 -6.944 7.372 1.00 89.69 170 ILE A O 1
ATOM 1409 N N . GLU A 1 171 ? 10.025 -8.214 5.981 1.00 88.56 171 GLU A N 1
ATOM 1410 C CA . GLU A 1 171 ? 9.256 -8.902 7.026 1.00 88.56 171 GLU A CA 1
ATOM 1411 C C . GLU A 1 171 ? 10.177 -9.552 8.058 1.00 88.56 171 GLU A C 1
ATOM 1413 O O . GLU A 1 171 ? 10.063 -9.268 9.249 1.00 88.56 171 GLU A O 1
ATOM 1418 N N . ARG A 1 172 ? 11.174 -10.322 7.605 1.00 91.06 172 ARG A N 1
ATOM 1419 C CA . ARG A 1 172 ? 12.157 -10.953 8.494 1.00 91.06 172 ARG A CA 1
ATOM 1420 C C . ARG A 1 172 ? 12.880 -9.932 9.374 1.00 91.06 172 ARG A C 1
ATOM 1422 O O . ARG A 1 172 ? 12.990 -10.129 10.580 1.00 91.06 172 ARG A O 1
ATOM 1429 N N . ARG A 1 173 ? 13.340 -8.817 8.799 1.00 88.06 173 ARG A N 1
ATOM 1430 C CA . ARG A 1 173 ? 14.048 -7.769 9.557 1.00 88.06 173 ARG A CA 1
ATOM 1431 C C . ARG A 1 173 ? 13.155 -7.065 10.574 1.00 88.06 173 ARG A C 1
ATOM 1433 O O . ARG A 1 173 ? 13.636 -6.687 11.642 1.00 88.06 173 ARG A O 1
ATOM 1440 N N . LEU A 1 174 ? 11.880 -6.858 10.247 1.00 86.25 174 LEU A N 1
ATOM 1441 C CA . LEU A 1 174 ? 10.918 -6.260 11.170 1.00 86.25 174 LEU A CA 1
ATOM 1442 C C . LEU A 1 174 ? 10.632 -7.205 12.344 1.00 86.25 174 LEU A C 1
ATOM 1444 O O . LEU A 1 174 ? 10.677 -6.759 13.491 1.00 86.25 174 LEU A O 1
ATOM 1448 N N . THR A 1 175 ? 10.440 -8.499 12.075 1.00 87.38 175 THR A N 1
ATOM 1449 C CA . THR A 1 175 ? 10.236 -9.528 13.107 1.00 87.38 175 THR A CA 1
ATOM 1450 C C . THR A 1 175 ? 11.459 -9.672 14.014 1.00 87.38 175 THR A C 1
ATOM 1452 O O . THR A 1 175 ? 11.335 -9.551 15.230 1.00 87.38 175 THR A O 1
ATOM 1455 N N . GLU A 1 176 ? 12.667 -9.803 13.454 1.00 88.12 176 GLU A N 1
ATOM 1456 C CA . GLU A 1 176 ? 13.913 -9.895 14.235 1.00 88.12 176 GLU A CA 1
ATOM 1457 C C . GLU A 1 176 ? 14.115 -8.683 15.161 1.00 88.12 176 GLU A C 1
ATOM 1459 O O . GLU A 1 176 ? 14.621 -8.808 16.282 1.00 88.12 176 GLU A O 1
ATOM 1464 N N . ARG A 1 177 ? 13.727 -7.487 14.701 1.00 84.50 177 ARG A N 1
ATOM 1465 C CA . ARG A 1 177 ? 13.794 -6.266 15.508 1.00 84.50 177 ARG A CA 1
ATOM 1466 C C . ARG A 1 177 ? 12.751 -6.269 16.625 1.00 84.50 177 ARG A C 1
ATOM 1468 O O . ARG A 1 177 ? 13.086 -5.854 17.734 1.00 84.50 177 ARG A O 1
ATOM 1475 N N . ALA A 1 178 ? 11.531 -6.729 16.352 1.00 82.69 178 ALA A N 1
ATOM 1476 C CA . ALA A 1 178 ? 10.479 -6.872 17.357 1.00 82.69 178 ALA A CA 1
ATOM 1477 C C . ALA A 1 178 ? 10.912 -7.825 18.482 1.00 82.69 178 ALA A C 1
ATOM 1479 O O . ALA A 1 178 ? 10.910 -7.429 19.647 1.00 82.69 178 ALA A O 1
ATOM 1480 N N . GLU A 1 179 ? 11.424 -9.005 18.131 1.00 83.31 179 GLU A N 1
ATOM 1481 C CA . GLU A 1 179 ? 11.904 -9.989 19.106 1.00 83.31 179 GLU A CA 1
ATOM 1482 C C . GLU A 1 179 ? 13.086 -9.481 19.945 1.00 83.31 179 GLU A C 1
ATOM 1484 O O . GLU A 1 179 ? 13.188 -9.758 21.139 1.00 83.31 179 GLU A O 1
ATOM 1489 N N . ARG A 1 180 ? 14.022 -8.728 19.345 1.00 83.12 180 ARG A N 1
ATOM 1490 C CA . ARG A 1 180 ? 15.130 -8.123 20.107 1.00 83.12 180 ARG A CA 1
ATOM 1491 C C . ARG A 1 180 ? 14.613 -7.150 21.164 1.00 83.12 180 ARG A C 1
ATOM 1493 O O . ARG A 1 180 ? 15.161 -7.123 22.262 1.00 83.12 180 ARG A O 1
ATOM 1500 N N . MET A 1 181 ? 13.582 -6.365 20.854 1.00 75.56 181 MET A N 1
ATOM 1501 C CA . MET A 1 181 ? 12.983 -5.449 21.828 1.00 75.56 181 MET A CA 1
ATOM 1502 C C . MET A 1 181 ? 12.272 -6.199 22.959 1.00 75.56 181 MET A C 1
ATOM 1504 O O . MET A 1 181 ? 12.353 -5.766 24.106 1.00 75.56 181 MET A O 1
ATOM 1508 N N . GLU A 1 182 ? 11.620 -7.319 22.655 1.00 74.88 182 GLU A N 1
ATOM 1509 C CA . GLU A 1 182 ? 10.948 -8.169 23.644 1.00 74.88 182 GLU A CA 1
ATOM 1510 C C . GLU A 1 182 ? 11.952 -8.818 24.609 1.00 74.88 182 GLU A C 1
ATOM 1512 O O . GLU A 1 182 ? 11.859 -8.619 25.819 1.00 74.88 182 GLU A O 1
ATOM 1517 N N . ARG A 1 183 ? 13.031 -9.417 24.083 1.00 74.38 183 ARG A N 1
ATOM 1518 C CA . ARG A 1 183 ? 14.130 -9.979 24.896 1.00 74.38 183 ARG A CA 1
ATOM 1519 C C . ARG A 1 183 ? 14.814 -8.952 25.808 1.00 74.38 183 ARG A C 1
ATOM 1521 O O . ARG A 1 183 ? 15.352 -9.311 26.853 1.00 74.38 183 ARG A O 1
ATOM 1528 N N . HIS A 1 184 ? 14.824 -7.673 25.428 1.00 69.19 184 HIS A N 1
ATOM 1529 C CA . HIS A 1 184 ? 15.363 -6.604 26.273 1.00 69.19 184 HIS A CA 1
ATOM 1530 C C . HIS A 1 184 ? 14.413 -6.165 27.396 1.00 69.19 184 HIS A C 1
ATOM 1532 O O . HIS A 1 184 ? 14.900 -5.650 28.401 1.00 69.19 184 HIS A O 1
ATOM 1538 N N . ARG A 1 185 ? 13.097 -6.376 27.263 1.00 64.25 185 ARG A N 1
ATOM 1539 C CA . ARG A 1 185 ? 12.118 -6.104 28.330 1.00 64.25 185 ARG A CA 1
ATOM 1540 C C . ARG A 1 185 ? 12.095 -7.197 29.396 1.00 64.25 185 ARG A C 1
ATOM 1542 O O . ARG A 1 185 ? 11.837 -6.894 30.552 1.00 64.25 185 ARG A O 1
ATOM 1549 N N . GLU A 1 186 ? 12.403 -8.434 29.020 1.00 59.91 186 GLU A N 1
ATOM 1550 C CA . GLU A 1 186 ? 12.346 -9.601 29.911 1.00 59.91 186 GLU A CA 1
ATOM 1551 C C . GLU A 1 186 ? 13.643 -9.876 30.682 1.00 59.91 186 GLU A C 1
ATOM 1553 O O . GLU A 1 186 ? 13.717 -10.860 31.412 1.00 59.91 186 GLU A O 1
ATOM 1558 N N . ARG A 1 187 ? 14.690 -9.049 30.545 1.00 55.12 187 ARG A N 1
ATOM 1559 C CA . ARG A 1 187 ? 15.949 -9.278 31.268 1.00 55.12 187 ARG A CA 1
ATOM 1560 C C . ARG A 1 187 ? 15.719 -9.027 32.770 1.00 55.12 187 ARG A C 1
ATOM 1562 O O . ARG A 1 187 ? 15.580 -7.861 33.140 1.00 55.12 187 ARG A O 1
ATOM 1569 N N . PRO A 1 188 ? 15.715 -10.061 33.639 1.00 57.25 188 PRO A N 1
ATOM 1570 C CA . PRO A 1 188 ? 15.544 -9.854 35.070 1.00 57.25 188 PRO A CA 1
ATOM 1571 C C . PRO A 1 188 ? 16.705 -9.002 35.585 1.00 57.25 188 PRO A C 1
ATOM 1573 O O . PRO A 1 188 ? 17.856 -9.187 35.161 1.00 57.25 188 PRO A O 1
ATOM 1576 N N . GLU A 1 189 ? 16.398 -8.046 36.463 1.00 57.84 189 GLU A N 1
ATOM 1577 C CA . GLU A 1 189 ? 17.404 -7.253 37.162 1.00 57.84 189 GLU A CA 1
ATOM 1578 C C . GLU A 1 189 ? 18.442 -8.208 37.753 1.00 57.84 189 GLU A C 1
ATOM 1580 O O . GLU A 1 189 ? 18.123 -9.093 38.549 1.00 57.84 189 GLU A O 1
ATOM 1585 N N . ARG A 1 190 ? 19.699 -8.080 37.316 1.00 61.53 190 ARG A N 1
ATOM 1586 C CA . ARG A 1 190 ? 20.784 -8.832 37.945 1.00 61.53 190 ARG A CA 1
ATOM 1587 C C . ARG A 1 190 ? 20.815 -8.417 39.421 1.00 61.53 190 ARG A C 1
ATOM 1589 O O . ARG A 1 190 ? 20.857 -7.207 39.666 1.00 61.53 190 ARG A O 1
ATOM 1596 N N . PRO A 1 191 ? 20.819 -9.365 40.378 1.00 65.75 191 PRO A N 1
ATOM 1597 C CA . PRO A 1 191 ? 20.966 -9.018 41.780 1.00 65.75 191 PRO A CA 1
ATOM 1598 C C . PRO A 1 191 ? 22.246 -8.199 41.926 1.00 65.75 191 PRO A C 1
ATOM 1600 O O . PRO A 1 191 ? 23.294 -8.575 41.389 1.00 65.75 191 PRO A O 1
ATOM 1603 N N . ARG A 1 192 ? 22.136 -7.034 42.574 1.00 68.38 192 ARG A N 1
ATOM 1604 C CA . ARG A 1 192 ? 23.299 -6.195 42.866 1.00 68.38 192 ARG A CA 1
ATOM 1605 C C . ARG A 1 192 ? 24.295 -7.058 43.647 1.00 68.38 192 ARG A C 1
ATOM 1607 O O . ARG A 1 192 ? 23.864 -7.733 44.579 1.00 68.38 192 ARG A O 1
ATOM 1614 N N . PRO A 1 193 ? 25.580 -7.100 43.259 1.00 70.56 193 PRO A N 1
ATOM 1615 C CA . PRO A 1 193 ? 26.565 -7.830 44.037 1.00 70.56 193 PRO A CA 1
ATOM 1616 C C . PRO A 1 193 ? 26.616 -7.180 45.418 1.00 70.56 193 PRO A C 1
ATOM 1618 O O . PRO A 1 193 ? 26.872 -5.980 45.515 1.00 70.56 193 PRO A O 1
ATOM 1621 N N . ASP A 1 194 ? 26.299 -7.958 46.453 1.00 69.00 194 ASP A N 1
ATOM 1622 C CA . ASP A 1 194 ? 26.392 -7.508 47.836 1.00 69.00 194 ASP A CA 1
ATOM 1623 C C . ASP A 1 194 ? 27.813 -7.007 48.088 1.00 69.00 194 ASP A C 1
ATOM 1625 O O . ASP A 1 194 ? 28.789 -7.759 47.996 1.00 69.00 194 ASP A O 1
ATOM 1629 N N . SER A 1 195 ? 27.915 -5.709 48.366 1.00 61.38 195 SER A N 1
ATOM 1630 C CA . SER A 1 195 ? 29.140 -5.056 48.795 1.00 61.38 195 SER A CA 1
ATOM 1631 C C . SER A 1 195 ? 29.549 -5.654 50.141 1.00 61.38 195 SER A C 1
ATOM 1633 O O . SER A 1 195 ? 28.939 -5.346 51.165 1.00 61.38 195 SER A O 1
ATOM 1635 N N . ARG A 1 196 ? 30.542 -6.544 50.122 1.00 60.03 196 ARG A N 1
ATOM 1636 C CA . ARG A 1 196 ? 31.299 -6.934 51.316 1.00 60.03 196 ARG A CA 1
ATOM 1637 C C . ARG A 1 196 ? 32.382 -5.913 51.615 1.00 60.03 196 ARG A C 1
ATOM 1639 O O . ARG A 1 196 ? 32.983 -5.411 50.639 1.00 60.03 196 ARG A O 1
#

Radius of gyration: 34.51 Å; Cα contacts (8 Å, |Δi|>4): 53; chains: 1; bounding box: 85×34×114 Å

Nearest PDB structures (foldseek):
  5c21-assembly1_A  TM=3.238E-01  e=1.101E+00  Escherichia coli
  4tko-assembly1_B  TM=2.385E-01  e=2.189E+00  Aquifex aeolicus VF5

Mean predicted aligned error: 12.1 Å

Sequence (196 aa):
MTRTNWMRTLLGAACALGLSLTPAIGQQDPEQREERRQRMEERHSEMQEHRRERRLEIEERIRERFTSMLRSELALSDEQAETVLPLMSDLEDFKREIRRERHAAVRALRTGMQEGASDDELQAALDDLDRIEDDLRSAERSAMVKIDGELNTRQRVKLRFFVHEFRRSIERRLTERAERMERHRERPERPRPDSR

pLDDT: mean 83.96, std 17.36, range [35.94, 98.0]

Solvent-accessible surface area (backbone atoms only — not comparable to full-atom values): 11579 Å² total; per-residue (Å²): 141,89,83,84,90,85,87,83,89,79,92,77,93,72,92,73,86,74,82,73,80,68,76,81,74,73,82,69,52,70,67,62,53,50,51,52,48,50,56,49,51,50,52,49,49,53,51,51,50,56,51,51,52,55,49,51,54,52,52,49,55,51,48,55,49,49,56,56,49,50,44,63,75,47,62,54,51,71,74,45,41,70,55,43,50,56,54,51,50,54,49,53,52,50,53,52,51,50,53,52,52,49,54,50,42,55,47,51,48,54,48,35,68,73,74,65,56,51,72,70,59,51,47,53,46,47,53,53,44,53,47,53,55,48,54,50,56,50,50,53,52,55,48,49,54,56,45,45,70,72,39,55,73,70,37,44,54,46,47,58,51,48,58,53,52,50,51,53,55,49,53,52,54,53,50,56,52,52,52,53,55,51,59,65,71,69,59,72,80,73,79,74,79,79,86,123

Secondary structure (DSSP, 8-state):
-----------------------------HHHHHHHHHHHHHHHHHHHHHHHHHHHHHHHHHHHHHHHHHHHHHT--HHHHHHHHHHHHHHHHHHHHHHHHHHHHHHHHHHHHHHT--HHHHHHHHHHHHHHHHHHHHHHHHHHHHHHHHS-HHHHHHHHHHHHHHHHHHHHHHHHHHHHHHHHHS-PPPPPP---

Foldseek 3Di:
DDDDDDDDDDDDDDDDPDDPPPPCPDPPDPVNVVVVVVVVVVVVVVVVVVVVVVVVVVVVVLLVVLLVVLCVQLVDDPVLSVQLSVLVVVLVVLVVVLVVQLVVLVVLLVVCVVVVNDPVSNVVSVVSNVVSVVVNVVSVVVSLVSSVVSGDPVSNVSVVVSVVVSVVVVVVVVVVVVVVVVVVVPDPDDPDPPDD